Protein AF-A0A1Q3HHD4-F1 (afdb_monomer)

Structure (mmCIF, N/CA/C/O backbone):
data_AF-A0A1Q3HHD4-F1
#
_entry.id   AF-A0A1Q3HHD4-F1
#
loop_
_atom_site.group_PDB
_atom_site.id
_atom_site.type_symbol
_atom_site.label_atom_id
_atom_site.label_alt_id
_atom_site.label_comp_id
_atom_site.label_asym_id
_atom_site.label_entity_id
_atom_site.label_seq_id
_atom_site.pdbx_PDB_ins_code
_atom_site.Cartn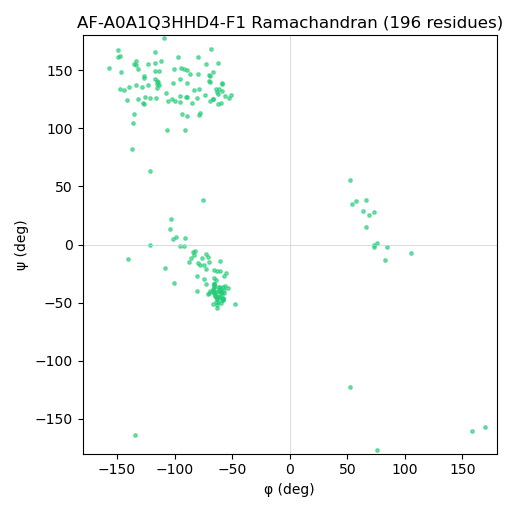_x
_atom_site.Cartn_y
_atom_site.Cartn_z
_atom_site.occupancy
_atom_site.B_iso_or_equiv
_atom_site.auth_seq_id
_atom_site.auth_comp_id
_atom_site.auth_asym_id
_atom_site.auth_atom_id
_atom_site.pdbx_PDB_model_num
ATOM 1 N N . MET A 1 1 ? 1.270 19.359 -29.460 1.00 53.69 1 MET A N 1
ATOM 2 C CA . MET A 1 1 ? 1.644 18.255 -28.555 1.00 53.69 1 MET A CA 1
ATOM 3 C C . MET A 1 1 ? 1.066 16.983 -29.153 1.00 53.69 1 MET A C 1
ATOM 5 O O . MET A 1 1 ? -0.139 16.948 -29.370 1.00 53.69 1 MET A O 1
ATOM 9 N N . ASN A 1 2 ? 1.899 16.023 -29.558 1.00 57.66 2 ASN A N 1
ATOM 10 C CA . ASN A 1 2 ? 1.420 14.755 -30.110 1.00 57.66 2 ASN A CA 1
ATOM 11 C C . ASN A 1 2 ? 1.093 13.828 -28.924 1.00 57.66 2 ASN A C 1
ATOM 13 O O . ASN A 1 2 ? 1.923 13.730 -28.024 1.00 57.66 2 ASN A O 1
ATOM 17 N N . PRO A 1 3 ? -0.060 13.137 -28.874 1.00 58.91 3 PRO A N 1
ATOM 18 C CA . PRO A 1 3 ? -0.357 12.187 -27.794 1.00 58.91 3 PRO A CA 1
ATOM 19 C C . PRO A 1 3 ? 0.717 11.100 -27.626 1.00 58.91 3 PRO A C 1
ATOM 21 O O . PRO A 1 3 ? 0.893 10.565 -26.540 1.00 58.91 3 PRO A O 1
ATOM 24 N N . LYS A 1 4 ? 1.470 10.813 -28.698 1.00 60.81 4 LYS A N 1
ATOM 25 C CA . LYS A 1 4 ? 2.612 9.886 -28.704 1.00 60.81 4 LYS A CA 1
ATOM 26 C C . LYS A 1 4 ? 3.851 10.398 -27.956 1.00 60.81 4 LYS A C 1
ATOM 28 O O . LYS A 1 4 ? 4.761 9.612 -27.723 1.00 60.81 4 LYS A O 1
ATOM 33 N N . ASP A 1 5 ? 3.875 11.675 -27.579 1.00 70.62 5 ASP A N 1
ATOM 34 C CA . ASP A 1 5 ? 4.952 12.289 -26.794 1.00 70.62 5 ASP A CA 1
ATOM 35 C C . ASP A 1 5 ? 4.633 12.302 -25.286 1.00 70.62 5 ASP A C 1
ATOM 37 O O . ASP A 1 5 ? 5.429 12.801 -24.489 1.00 70.62 5 ASP A O 1
ATOM 41 N N . ILE A 1 6 ? 3.459 11.796 -24.879 1.00 82.06 6 ILE A N 1
ATOM 42 C CA . ILE A 1 6 ? 3.065 11.725 -23.470 1.00 82.06 6 ILE A CA 1
ATOM 43 C C . ILE A 1 6 ? 3.782 10.537 -22.834 1.00 82.06 6 ILE A C 1
ATOM 45 O O . ILE A 1 6 ? 3.531 9.380 -23.168 1.00 82.06 6 ILE A O 1
ATOM 49 N N . LEU A 1 7 ? 4.689 10.846 -21.914 1.00 90.88 7 LEU A N 1
ATOM 50 C CA . LEU A 1 7 ? 5.405 9.861 -21.120 1.00 90.88 7 LEU A CA 1
ATOM 51 C C . LEU A 1 7 ? 4.602 9.502 -19.871 1.00 90.88 7 LEU A C 1
ATOM 53 O O . LEU A 1 7 ? 3.954 10.355 -19.264 1.00 90.88 7 LEU A O 1
ATOM 57 N N . TYR A 1 8 ? 4.720 8.251 -19.447 1.00 92.19 8 TYR A N 1
ATOM 58 C CA . TYR A 1 8 ? 4.259 7.803 -18.144 1.00 92.19 8 TYR A CA 1
ATOM 59 C C . TYR A 1 8 ? 5.144 8.390 -17.042 1.00 92.19 8 TYR A C 1
ATOM 61 O O . TYR A 1 8 ? 6.366 8.480 -17.182 1.00 92.19 8 TYR A O 1
ATOM 69 N N . SER A 1 9 ? 4.533 8.786 -15.929 1.00 93.25 9 SER A N 1
ATOM 70 C CA . SER A 1 9 ? 5.238 9.298 -14.748 1.00 93.25 9 SER A CA 1
ATOM 71 C C . SER A 1 9 ? 5.817 8.179 -13.876 1.00 93.25 9 SER A C 1
ATOM 73 O O . SER A 1 9 ? 6.817 8.392 -13.191 1.00 93.25 9 SER A O 1
ATOM 75 N N . LEU A 1 10 ? 5.206 6.993 -13.917 1.00 95.94 10 LEU A N 1
ATOM 76 C CA . LEU A 1 10 ? 5.584 5.823 -13.130 1.00 95.94 10 LEU A CA 1
ATOM 77 C C . LEU A 1 10 ? 6.106 4.702 -14.036 1.00 95.94 10 LEU A C 1
ATOM 79 O O . LEU A 1 10 ? 5.644 4.577 -15.168 1.00 95.94 10 LEU A O 1
ATOM 83 N N . PRO A 1 11 ? 7.031 3.857 -13.550 1.00 96.94 11 PRO A N 1
ATOM 84 C CA . PRO A 1 11 ? 7.528 2.709 -14.307 1.00 96.94 11 PRO A CA 1
ATOM 85 C C . PRO A 1 11 ? 6.560 1.515 -14.262 1.00 96.94 11 PRO A C 1
ATOM 87 O O . PRO A 1 11 ? 6.683 0.572 -15.045 1.00 96.94 11 PRO A O 1
ATOM 90 N N . THR A 1 12 ? 5.602 1.518 -13.333 1.00 98.12 12 THR A N 1
ATOM 91 C CA . THR A 1 12 ? 4.716 0.381 -13.103 1.00 98.12 12 THR A CA 1
ATOM 92 C C . THR A 1 12 ? 3.401 0.779 -12.444 1.00 98.12 12 THR A C 1
ATOM 94 O O . THR A 1 12 ? 3.354 1.742 -11.681 1.00 98.12 12 THR A O 1
ATOM 97 N N . LEU A 1 13 ? 2.345 0.008 -12.708 1.00 97.38 13 LEU A N 1
ATOM 98 C CA . LEU A 1 13 ? 1.035 0.121 -12.065 1.00 97.38 13 LEU A CA 1
ATOM 99 C C . LEU A 1 13 ? 0.558 -1.257 -11.598 1.00 97.38 13 LEU A C 1
ATOM 101 O O . LEU A 1 13 ? 0.882 -2.275 -12.218 1.00 97.38 13 LEU A O 1
ATOM 105 N N . SER A 1 14 ? -0.248 -1.294 -10.536 1.00 96.88 14 SER A N 1
ATOM 106 C CA . SER A 1 14 ? -1.044 -2.484 -10.219 1.00 96.88 14 SER A CA 1
ATOM 107 C C . SER A 1 14 ? -2.036 -2.721 -11.356 1.00 96.88 14 SER A C 1
ATOM 109 O O . SER A 1 14 ? -2.739 -1.796 -11.756 1.00 96.88 14 SER A O 1
ATOM 111 N N . LYS A 1 15 ? -2.121 -3.950 -11.875 1.00 94.94 15 LYS A N 1
ATOM 112 C CA . LYS A 1 15 ? -3.152 -4.293 -12.864 1.00 94.94 15 LYS A CA 1
ATOM 113 C C . LYS A 1 15 ? -4.556 -4.229 -12.259 1.00 94.94 15 LYS A C 1
ATOM 115 O O . LYS A 1 15 ? -5.499 -3.856 -12.951 1.00 94.94 15 LYS A O 1
ATOM 120 N N . ASP A 1 16 ? -4.681 -4.616 -10.991 1.00 91.81 16 ASP A N 1
ATOM 121 C CA . ASP A 1 16 ? -5.964 -4.680 -10.302 1.00 91.81 16 ASP A CA 1
ATOM 122 C C . ASP A 1 16 ? -6.206 -3.398 -9.511 1.00 91.81 16 ASP A C 1
ATOM 124 O O . ASP A 1 16 ? -5.378 -2.991 -8.684 1.00 91.81 16 ASP A O 1
ATOM 128 N N . ILE A 1 17 ? -7.368 -2.800 -9.754 1.00 94.12 17 ILE A N 1
ATOM 129 C CA . ILE A 1 17 ? -7.845 -1.578 -9.113 1.00 94.12 17 ILE A CA 1
ATOM 130 C C . ILE A 1 17 ? -9.215 -1.904 -8.520 1.00 94.12 17 ILE A C 1
ATOM 132 O O . ILE A 1 17 ? -10.066 -2.476 -9.210 1.00 94.12 17 ILE A O 1
ATOM 136 N N . PRO A 1 18 ? -9.434 -1.646 -7.224 1.00 96.31 18 PRO A N 1
ATOM 137 C CA . PRO A 1 18 ? -10.678 -2.014 -6.581 1.00 96.31 18 PRO A CA 1
ATOM 138 C C . PRO A 1 18 ? -11.835 -1.148 -7.083 1.00 96.31 18 PRO A C 1
ATOM 140 O O . PRO A 1 18 ? -11.681 0.041 -7.351 1.00 96.31 18 PRO A O 1
ATOM 143 N N . GLY A 1 19 ? -13.015 -1.760 -7.168 1.00 96.75 19 GLY A N 1
ATOM 144 C CA . GLY A 1 19 ? -14.246 -1.047 -7.490 1.00 96.75 19 GLY A CA 1
ATOM 145 C C . GLY A 1 19 ? -14.687 -0.094 -6.378 1.00 96.75 19 GLY A C 1
ATOM 146 O O . GLY A 1 19 ? -14.203 -0.147 -5.245 1.00 96.75 19 GLY A O 1
ATOM 147 N N . ILE A 1 20 ? -15.651 0.754 -6.718 1.00 97.75 20 ILE A N 1
ATOM 148 C CA . ILE A 1 20 ? -16.301 1.690 -5.800 1.00 97.75 20 ILE A CA 1
ATOM 149 C C . ILE A 1 20 ? -17.510 1.011 -5.150 1.00 97.75 20 ILE A C 1
ATOM 151 O O . ILE A 1 20 ? -18.239 0.279 -5.817 1.00 97.75 20 ILE A O 1
ATOM 155 N N . GLU A 1 21 ? -17.710 1.241 -3.854 1.00 97.50 21 GLU A N 1
ATOM 156 C CA . GLU A 1 21 ? -18.866 0.768 -3.095 1.00 97.50 21 GLU A CA 1
ATOM 157 C C . GLU A 1 21 ? -20.134 1.468 -3.594 1.00 97.50 21 GLU A C 1
ATOM 159 O O . GLU A 1 21 ? -20.207 2.704 -3.626 1.00 97.50 21 GLU A O 1
ATOM 164 N N . GLU A 1 22 ? -21.138 0.689 -3.984 1.00 95.62 22 GLU A N 1
ATOM 165 C CA . GLU A 1 22 ? -22.378 1.221 -4.541 1.00 95.62 22 GLU A CA 1
ATOM 166 C C . GLU A 1 22 ? -23.133 2.061 -3.499 1.00 95.62 22 GLU A C 1
ATOM 168 O O . GLU A 1 22 ? -23.272 1.683 -2.339 1.00 95.62 22 GLU A O 1
ATOM 173 N N . GLY A 1 23 ? -23.599 3.246 -3.904 1.00 94.38 23 GLY A N 1
ATOM 174 C CA . GLY A 1 23 ? -24.316 4.168 -3.016 1.00 94.38 23 GLY A CA 1
ATOM 175 C C . GLY A 1 23 ? -23.448 4.886 -1.972 1.00 94.38 23 GLY A C 1
ATOM 176 O O . GLY A 1 23 ? -23.975 5.700 -1.215 1.00 94.38 23 GLY A O 1
ATOM 177 N N . SER A 1 24 ? -22.134 4.637 -1.932 1.00 95.94 24 SER A N 1
ATOM 178 C CA . SER A 1 24 ? -21.211 5.373 -1.060 1.00 95.94 24 SER A CA 1
ATOM 179 C C . SER A 1 24 ? -20.962 6.807 -1.547 1.00 95.94 24 SER A C 1
ATOM 181 O O . SER A 1 24 ? -21.103 7.120 -2.731 1.00 95.94 24 SER A O 1
ATOM 183 N N . THR A 1 25 ? -20.580 7.697 -0.625 1.00 95.00 25 THR A N 1
ATOM 184 C CA . THR A 1 25 ? -20.348 9.117 -0.914 1.00 95.00 25 THR A CA 1
ATOM 185 C C . THR A 1 25 ? -19.183 9.659 -0.086 1.00 95.00 25 THR A C 1
ATOM 187 O O . THR A 1 25 ? -19.118 9.424 1.115 1.00 95.00 25 THR A O 1
ATOM 190 N N . LYS A 1 26 ? -18.261 10.378 -0.730 1.00 93.69 26 LYS A N 1
ATOM 191 C CA . LYS A 1 26 ? -17.073 11.007 -0.130 1.00 93.69 26 LYS A CA 1
ATOM 192 C C . LYS A 1 26 ? -17.352 12.345 0.581 1.00 93.69 26 LYS A C 1
ATOM 194 O O . LYS A 1 26 ? -16.718 12.601 1.604 1.00 93.69 26 LYS A O 1
ATOM 199 N N . PRO A 1 27 ? -18.208 13.256 0.069 1.00 93.00 27 PRO A N 1
ATOM 200 C CA . PRO A 1 27 ? -18.462 14.542 0.718 1.00 93.00 27 PRO A CA 1
ATOM 201 C C . PRO A 1 27 ? -18.818 14.424 2.206 1.00 93.00 27 PRO A C 1
ATOM 203 O O . PRO A 1 27 ? -19.726 13.689 2.582 1.00 93.00 27 PRO A O 1
ATOM 206 N N . GLY A 1 28 ? -18.109 15.186 3.043 1.00 92.12 28 GLY A N 1
ATOM 207 C CA . GLY A 1 28 ? -18.298 15.198 4.498 1.00 92.12 28 GLY A CA 1
ATOM 208 C C . GLY A 1 28 ? -17.548 14.102 5.262 1.00 92.12 28 GLY A C 1
ATOM 209 O O . GLY A 1 28 ? -17.596 14.108 6.488 1.00 92.12 28 GLY A O 1
ATOM 210 N N . GLN A 1 29 ? -16.837 13.207 4.572 1.00 95.25 29 GLN A N 1
ATOM 211 C CA . GLN A 1 29 ? -16.048 12.140 5.186 1.00 95.25 29 GLN A CA 1
ATOM 212 C C . GLN A 1 29 ? -14.555 12.478 5.241 1.00 95.25 29 GLN A C 1
ATOM 214 O O . GLN A 1 29 ? -14.017 13.182 4.381 1.00 95.25 29 GLN A O 1
ATOM 219 N N . GLN A 1 30 ? -13.866 11.937 6.242 1.00 97.00 30 GLN A N 1
ATOM 220 C CA . GLN A 1 30 ? -12.412 11.949 6.327 1.00 97.00 30 GLN A CA 1
ATOM 221 C C . GLN A 1 30 ? -11.866 10.687 5.669 1.00 97.00 30 GLN A C 1
ATOM 223 O O . GLN A 1 30 ? -11.824 9.626 6.282 1.00 97.00 30 GLN A O 1
ATOM 228 N N . VAL A 1 31 ? -11.430 10.798 4.416 1.00 97.56 31 VAL A N 1
ATOM 229 C CA . VAL A 1 31 ? -10.947 9.657 3.623 1.00 97.56 31 VAL A CA 1
ATOM 230 C C . VAL A 1 31 ? -9.482 9.817 3.248 1.00 97.56 31 VAL A C 1
ATOM 232 O O . VAL A 1 31 ? -8.966 10.931 3.129 1.00 97.56 31 VAL A O 1
ATOM 235 N N . LEU A 1 32 ? -8.813 8.696 2.987 1.00 97.81 32 LEU A N 1
ATOM 236 C CA . LEU A 1 32 ? -7.564 8.726 2.242 1.00 97.81 32 LEU A CA 1
ATOM 237 C C . LEU A 1 32 ? -7.874 8.875 0.750 1.00 97.81 32 LEU A C 1
ATOM 239 O O . LEU A 1 32 ? -8.380 7.945 0.128 1.00 97.81 32 LEU A O 1
ATOM 243 N N . GLU A 1 33 ? -7.536 10.023 0.167 1.00 97.19 33 GLU A N 1
ATOM 244 C CA . GLU A 1 33 ? -7.684 10.246 -1.273 1.00 97.19 33 GLU A CA 1
ATOM 245 C C . GLU A 1 33 ? -6.376 9.948 -2.024 1.00 97.19 33 GLU A C 1
ATOM 247 O O . GLU A 1 33 ? -5.329 10.538 -1.726 1.00 97.19 33 GLU A O 1
ATOM 252 N N . LEU A 1 34 ? -6.436 9.025 -2.987 1.00 97.19 34 LEU A N 1
ATOM 253 C CA . LEU A 1 34 ? -5.308 8.553 -3.798 1.00 97.19 34 LEU A CA 1
ATOM 254 C C . LEU A 1 34 ? -5.517 8.889 -5.275 1.00 97.19 34 LEU A C 1
ATOM 256 O O . LEU A 1 34 ? -6.650 8.901 -5.756 1.00 97.19 34 LEU A O 1
ATOM 260 N N . HIS A 1 35 ? -4.434 9.111 -6.017 1.00 96.19 35 HIS A N 1
ATOM 261 C CA . HIS A 1 35 ? -4.508 8.930 -7.464 1.00 96.19 35 HIS A CA 1
ATOM 262 C C . HIS A 1 35 ? -4.651 7.427 -7.751 1.00 96.19 35 HIS A C 1
ATOM 264 O O . HIS A 1 35 ? -4.087 6.608 -7.026 1.00 96.19 35 HIS A O 1
ATOM 270 N N . GLU A 1 36 ? -5.405 7.053 -8.781 1.00 95.38 36 GLU A N 1
ATOM 271 C CA . GLU A 1 36 ? -5.614 5.643 -9.138 1.00 95.38 36 GLU A CA 1
ATOM 272 C C . GLU A 1 36 ? -4.275 4.930 -9.409 1.00 95.38 36 GLU A C 1
ATOM 274 O O . GLU A 1 36 ? -4.015 3.858 -8.864 1.00 95.38 36 GLU A O 1
ATOM 279 N N . ASP A 1 37 ? -3.365 5.606 -10.116 1.00 95.50 37 ASP A N 1
ATOM 280 C CA . ASP A 1 37 ? -2.001 5.123 -10.362 1.00 95.50 37 ASP A CA 1
ATOM 281 C C . ASP A 1 37 ? -1.159 4.895 -9.092 1.00 95.50 37 ASP A C 1
ATOM 283 O O . ASP A 1 37 ? -0.205 4.120 -9.127 1.00 95.50 37 ASP A O 1
ATOM 287 N N . ASP A 1 38 ? -1.488 5.538 -7.965 1.00 96.06 38 ASP A N 1
ATOM 288 C CA . ASP A 1 38 ? -0.760 5.364 -6.699 1.00 96.06 38 ASP A CA 1
ATOM 289 C C . ASP A 1 38 ? -1.210 4.105 -5.932 1.00 96.06 38 ASP A C 1
ATOM 291 O O . ASP A 1 38 ? -0.623 3.748 -4.901 1.00 96.06 38 ASP A O 1
ATOM 295 N N . TRP A 1 39 ? -2.246 3.410 -6.417 1.00 97.69 39 TRP A N 1
ATOM 296 C CA . TRP A 1 39 ? -2.775 2.214 -5.776 1.00 97.69 39 TRP A CA 1
ATOM 297 C C . TRP A 1 39 ? -1.710 1.114 -5.664 1.00 97.69 39 TRP A C 1
ATOM 299 O O . TRP A 1 39 ? -1.153 0.646 -6.661 1.00 97.69 39 TRP A O 1
ATOM 309 N N . ARG A 1 40 ? -1.449 0.679 -4.422 1.00 97.38 40 ARG A N 1
ATOM 310 C CA . ARG A 1 40 ? -0.497 -0.394 -4.081 1.00 97.38 40 ARG A CA 1
ATOM 311 C C . ARG A 1 40 ? 0.912 -0.171 -4.644 1.00 97.38 40 ARG A C 1
ATOM 313 O O . ARG A 1 40 ? 1.565 -1.137 -5.024 1.00 97.38 40 ARG A O 1
ATOM 320 N N . GLN A 1 41 ? 1.395 1.072 -4.730 1.00 96.50 41 GLN A N 1
ATOM 321 C CA . GLN A 1 41 ? 2.790 1.322 -5.139 1.00 96.50 41 GLN A CA 1
ATOM 322 C C . GLN A 1 41 ? 3.806 0.985 -4.044 1.00 96.50 41 GLN A C 1
ATOM 324 O O . GLN A 1 41 ? 4.917 0.566 -4.357 1.00 96.50 41 GLN A O 1
ATOM 329 N N . ILE A 1 42 ? 3.403 1.110 -2.778 1.00 95.38 42 ILE A N 1
ATOM 330 C CA . ILE A 1 42 ? 4.162 0.638 -1.620 1.00 95.38 42 ILE A CA 1
ATOM 331 C C . ILE A 1 42 ? 3.231 -0.249 -0.804 1.00 95.38 42 ILE A C 1
ATOM 333 O O . ILE A 1 42 ? 2.162 0.207 -0.385 1.00 95.38 42 ILE A O 1
ATOM 337 N N . GLU A 1 43 ? 3.593 -1.509 -0.589 1.00 96.75 43 GLU A N 1
ATOM 338 C CA . GLU A 1 43 ? 2.725 -2.448 0.120 1.00 96.75 43 GLU A CA 1
ATOM 339 C C . GLU A 1 43 ? 3.457 -3.525 0.910 1.00 96.75 43 GLU A C 1
ATOM 341 O O . GLU A 1 43 ? 4.635 -3.797 0.690 1.00 96.75 43 GLU A O 1
ATOM 346 N N . LEU A 1 44 ? 2.724 -4.122 1.850 1.00 97.19 44 LEU A N 1
ATOM 347 C CA . LEU A 1 44 ? 3.141 -5.307 2.577 1.00 97.19 44 LEU A CA 1
ATOM 348 C C . LEU A 1 44 ? 2.677 -6.562 1.833 1.00 97.19 44 LEU A C 1
ATOM 350 O O . LEU A 1 44 ? 1.488 -6.715 1.542 1.00 97.19 44 LEU A O 1
ATOM 354 N N . VAL A 1 45 ? 3.614 -7.467 1.555 1.00 97.81 45 VAL A N 1
ATOM 355 C CA . VAL A 1 45 ? 3.379 -8.694 0.781 1.00 97.81 45 VAL A CA 1
ATOM 356 C C . VAL A 1 45 ? 3.909 -9.902 1.546 1.00 97.81 45 VAL A C 1
ATOM 358 O O . VAL A 1 45 ? 5.005 -9.857 2.089 1.00 97.81 45 VAL A O 1
ATOM 361 N N . ALA A 1 46 ? 3.153 -10.995 1.604 1.00 97.25 46 ALA A N 1
ATOM 362 C CA . ALA A 1 46 ? 3.551 -12.210 2.305 1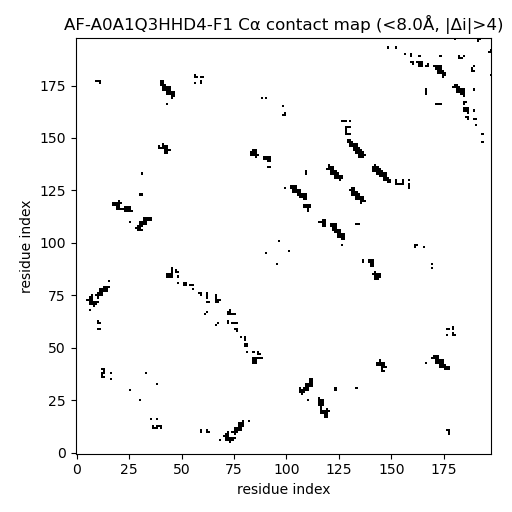.00 97.25 46 ALA A CA 1
ATOM 363 C C . ALA A 1 46 ? 4.861 -12.793 1.755 1.00 97.25 46 ALA A C 1
ATOM 365 O O . ALA A 1 46 ? 5.048 -12.877 0.541 1.00 97.25 46 ALA A O 1
ATOM 366 N N . HIS A 1 47 ? 5.742 -13.266 2.646 1.00 95.00 47 HIS A N 1
ATOM 367 C CA . HIS A 1 47 ? 7.014 -13.894 2.262 1.00 95.00 47 HIS A CA 1
ATOM 368 C C . HIS A 1 47 ? 6.829 -15.101 1.332 1.00 95.00 47 HIS A C 1
ATOM 370 O O . HIS A 1 47 ? 7.685 -15.392 0.505 1.00 95.00 47 HIS A O 1
ATOM 376 N N . THR A 1 48 ? 5.685 -15.784 1.411 1.00 95.31 48 THR A N 1
ATOM 377 C CA . THR A 1 48 ? 5.323 -16.900 0.521 1.00 95.31 48 THR A CA 1
ATOM 378 C C . THR A 1 48 ? 5.241 -16.508 -0.959 1.00 95.31 48 THR A C 1
ATOM 380 O O . THR A 1 48 ? 5.213 -17.392 -1.813 1.00 95.31 48 THR A O 1
ATOM 383 N N . LEU A 1 49 ? 5.203 -15.208 -1.272 1.00 96.50 49 LEU A N 1
ATOM 384 C CA . LEU A 1 49 ? 5.134 -14.660 -2.627 1.00 96.50 49 LEU A CA 1
ATOM 385 C C . LEU A 1 49 ? 6.477 -14.099 -3.124 1.00 96.50 49 LEU A C 1
ATOM 387 O O . LEU A 1 49 ? 6.493 -13.421 -4.147 1.00 96.50 49 LEU A O 1
ATOM 391 N N . GLU A 1 50 ? 7.592 -14.384 -2.444 1.00 95.38 50 GLU A N 1
ATOM 392 C CA . GLU A 1 50 ? 8.935 -13.881 -2.783 1.00 95.38 50 GLU A CA 1
ATOM 393 C C . GLU A 1 50 ? 9.288 -14.022 -4.268 1.00 95.38 50 GLU A C 1
ATOM 395 O O . GLU A 1 50 ? 9.605 -13.033 -4.920 1.00 95.38 50 GLU A O 1
ATOM 400 N N . ALA A 1 51 ? 9.127 -15.216 -4.845 1.00 96.69 51 ALA A N 1
ATOM 401 C CA . ALA A 1 51 ? 9.434 -15.443 -6.257 1.00 96.69 51 ALA A CA 1
ATOM 402 C C . ALA A 1 51 ? 8.584 -14.569 -7.206 1.00 96.69 51 ALA A C 1
ATOM 404 O O . ALA A 1 51 ? 9.086 -14.083 -8.221 1.00 96.69 51 ALA A O 1
ATOM 405 N N . SER A 1 52 ? 7.309 -14.336 -6.872 1.00 97.81 52 SER A N 1
ATOM 406 C CA . SER A 1 52 ? 6.439 -13.433 -7.636 1.00 97.81 52 SER A CA 1
ATOM 407 C C . SER A 1 52 ? 6.869 -11.973 -7.481 1.00 97.81 52 SER A C 1
ATOM 409 O O . SER A 1 52 ? 6.857 -11.230 -8.460 1.00 97.81 52 SER A O 1
ATOM 411 N N . ILE A 1 53 ? 7.274 -11.558 -6.275 1.00 97.38 53 ILE A N 1
ATOM 412 C CA . ILE A 1 53 ? 7.812 -10.214 -6.020 1.00 97.38 53 ILE A CA 1
ATOM 413 C C . ILE A 1 53 ? 9.068 -9.992 -6.868 1.00 97.38 53 ILE A C 1
ATOM 415 O O . ILE A 1 53 ? 9.136 -9.018 -7.613 1.00 97.38 53 ILE A O 1
ATOM 419 N N . GLU A 1 54 ? 10.028 -10.915 -6.830 1.00 97.44 54 GLU A N 1
ATOM 420 C CA . GLU A 1 54 ? 11.277 -10.810 -7.591 1.00 97.44 54 GLU A CA 1
ATOM 421 C C . GLU A 1 54 ? 11.047 -10.732 -9.106 1.00 97.44 54 GLU A C 1
ATOM 423 O O . GLU A 1 54 ? 11.726 -9.974 -9.805 1.00 97.44 54 GLU A O 1
ATOM 428 N N . ASN A 1 55 ? 10.096 -11.505 -9.637 1.00 98.19 55 ASN A N 1
ATOM 429 C CA . ASN A 1 55 ? 9.745 -11.458 -11.056 1.00 98.19 55 ASN A CA 1
ATOM 430 C C . ASN A 1 55 ? 9.184 -10.096 -11.463 1.00 98.19 55 ASN A C 1
ATOM 432 O O . ASN A 1 55 ? 9.612 -9.532 -12.474 1.00 98.19 55 ASN A O 1
ATOM 436 N N . GLU A 1 56 ? 8.263 -9.561 -10.662 1.00 98.31 56 GLU A N 1
ATOM 437 C CA . GLU A 1 56 ? 7.680 -8.239 -10.865 1.00 98.31 56 GLU A CA 1
ATOM 438 C C . GLU A 1 56 ? 8.756 -7.152 -10.782 1.00 98.31 56 GLU A C 1
ATOM 440 O O . GLU A 1 56 ? 8.906 -6.367 -11.717 1.00 98.31 56 GLU A O 1
ATOM 445 N N . LEU A 1 57 ? 9.589 -7.156 -9.737 1.00 98.38 57 LEU A N 1
ATOM 446 C CA . LEU A 1 57 ? 10.681 -6.192 -9.577 1.00 98.38 57 LEU A CA 1
ATOM 447 C C . LEU A 1 57 ? 11.670 -6.253 -10.745 1.00 98.38 57 LEU A C 1
ATOM 449 O O . LEU A 1 57 ? 12.046 -5.215 -11.288 1.00 98.38 57 LEU A O 1
ATOM 453 N N . ARG A 1 58 ? 12.029 -7.450 -11.224 1.00 98.31 58 ARG A N 1
ATOM 454 C CA . ARG A 1 58 ? 12.883 -7.606 -12.412 1.00 98.31 58 ARG A CA 1
ATOM 455 C C . ARG A 1 58 ? 12.244 -6.996 -13.660 1.00 98.31 58 ARG A C 1
ATOM 457 O O . ARG A 1 58 ? 12.942 -6.367 -14.457 1.00 98.31 58 ARG A O 1
ATOM 464 N N . ALA A 1 59 ? 10.935 -7.154 -13.841 1.00 98.31 59 ALA A N 1
ATOM 465 C CA . ALA A 1 59 ? 10.216 -6.543 -14.954 1.00 98.31 59 ALA A CA 1
ATOM 466 C C . ALA A 1 59 ? 10.187 -5.008 -14.844 1.00 98.31 59 ALA A C 1
ATOM 468 O O . ALA A 1 59 ? 10.435 -4.320 -15.836 1.00 98.31 59 ALA A O 1
ATOM 469 N N . VAL A 1 60 ? 9.983 -4.455 -13.643 1.00 98.19 60 VAL A N 1
ATOM 470 C CA . VAL A 1 60 ? 10.043 -3.001 -13.418 1.00 98.19 60 VAL A CA 1
ATOM 471 C C . VAL A 1 60 ? 11.461 -2.453 -13.615 1.00 98.19 60 VAL A C 1
ATOM 473 O O . VAL A 1 60 ? 11.634 -1.400 -14.232 1.00 98.19 60 VAL A O 1
ATOM 476 N N . ALA A 1 61 ? 12.494 -3.183 -13.187 1.00 98.00 61 ALA A N 1
ATOM 477 C CA . ALA A 1 61 ? 13.891 -2.823 -13.431 1.00 98.00 61 ALA A CA 1
ATOM 478 C C . ALA A 1 61 ? 14.186 -2.668 -14.933 1.00 98.00 61 ALA A C 1
ATOM 480 O O . ALA A 1 61 ? 14.884 -1.742 -15.349 1.00 98.00 61 ALA A O 1
ATOM 481 N N . LEU A 1 62 ? 13.606 -3.538 -15.770 1.00 98.06 62 LEU A N 1
ATOM 482 C CA . LEU A 1 62 ? 13.721 -3.433 -17.226 1.00 98.06 62 LEU A CA 1
ATOM 483 C C . LEU A 1 62 ? 13.037 -2.173 -17.779 1.00 98.06 62 LEU A C 1
ATOM 485 O O . LEU A 1 62 ? 13.559 -1.588 -18.730 1.00 98.06 62 LEU A O 1
ATOM 489 N N . ILE A 1 63 ? 11.925 -1.718 -17.185 1.00 98.25 63 ILE A N 1
ATOM 490 C CA . ILE A 1 63 ? 11.296 -0.435 -17.543 1.00 98.25 63 ILE A CA 1
ATOM 491 C C . ILE A 1 63 ? 12.235 0.729 -17.232 1.00 98.25 63 ILE A C 1
ATOM 493 O O . ILE A 1 63 ? 12.470 1.572 -18.101 1.00 98.25 63 ILE A O 1
ATOM 497 N N . HIS A 1 64 ? 12.846 0.742 -16.046 1.00 96.50 64 HIS A N 1
ATOM 498 C CA . HIS A 1 64 ? 13.856 1.750 -15.708 1.00 96.50 64 HIS A CA 1
ATOM 499 C C . HIS A 1 64 ? 15.028 1.755 -16.686 1.00 96.50 64 HIS A C 1
ATOM 501 O O . HIS A 1 64 ? 15.414 2.815 -17.173 1.00 96.50 64 HIS A O 1
ATOM 507 N N . GLN A 1 65 ? 15.557 0.579 -17.019 1.00 97.06 65 GLN A N 1
ATOM 508 C CA . GLN A 1 65 ? 16.732 0.461 -17.876 1.00 97.06 65 GLN A CA 1
ATOM 509 C C . GLN A 1 65 ? 16.453 0.850 -19.335 1.00 97.06 65 GLN A C 1
ATOM 511 O O . GLN A 1 65 ? 17.299 1.472 -19.975 1.00 97.06 65 GLN A O 1
ATOM 516 N N . LYS A 1 66 ? 15.308 0.435 -19.889 1.00 97.06 66 LYS A N 1
ATOM 517 C CA . LYS A 1 66 ? 15.076 0.465 -21.346 1.00 97.06 66 LYS A CA 1
ATOM 518 C C . LYS A 1 66 ? 14.083 1.522 -21.804 1.00 97.06 66 LYS A C 1
ATOM 520 O O . LYS A 1 66 ? 14.083 1.868 -22.982 1.00 97.06 66 LYS A O 1
ATOM 525 N N . HIS A 1 67 ? 13.240 2.016 -20.903 1.00 95.88 67 HIS A N 1
ATOM 526 C CA . HIS A 1 67 ? 12.088 2.843 -21.262 1.00 95.88 67 HIS A CA 1
ATOM 527 C C . HIS A 1 67 ? 12.102 4.229 -20.623 1.00 95.88 67 HIS A C 1
ATOM 529 O O . HIS A 1 67 ? 11.207 5.029 -20.895 1.00 95.88 67 HIS A O 1
ATOM 535 N N . ARG A 1 68 ? 13.121 4.555 -19.818 1.00 94.44 68 ARG A N 1
ATOM 536 C CA . ARG A 1 68 ? 13.311 5.904 -19.281 1.00 94.44 68 ARG A CA 1
ATOM 537 C C . ARG A 1 68 ? 13.637 6.889 -20.405 1.00 94.44 68 ARG A C 1
ATOM 539 O O . ARG A 1 68 ? 14.609 6.722 -21.136 1.00 94.44 68 ARG A O 1
ATOM 546 N N . GLN A 1 69 ? 12.858 7.962 -20.494 1.00 93.25 69 GLN A N 1
ATOM 547 C CA . GLN A 1 69 ? 13.065 9.065 -21.425 1.00 93.25 69 GLN A CA 1
ATOM 548 C C . GLN A 1 69 ? 12.886 10.383 -20.672 1.00 93.25 69 GLN A C 1
ATOM 550 O O . GLN A 1 69 ? 11.788 10.729 -20.247 1.00 93.25 69 GLN A O 1
ATOM 555 N N . SER A 1 70 ? 13.962 11.156 -20.502 1.00 88.69 70 SER A N 1
ATOM 556 C CA . SER A 1 70 ? 13.956 12.377 -19.678 1.00 88.69 70 SER A CA 1
ATOM 557 C C . SER A 1 70 ? 13.405 12.124 -18.253 1.00 88.69 70 SER A C 1
ATOM 559 O O . SER A 1 70 ? 13.925 11.275 -17.523 1.00 88.69 70 SER A O 1
ATOM 561 N N . ALA A 1 71 ? 12.356 12.840 -17.843 1.00 87.62 71 ALA A N 1
ATOM 562 C CA . ALA A 1 71 ? 11.741 12.723 -16.524 1.00 87.62 71 ALA A CA 1
ATOM 563 C C . ALA A 1 71 ? 10.699 11.590 -16.396 1.00 87.62 71 ALA A C 1
ATOM 565 O O . ALA A 1 71 ? 10.249 11.344 -15.282 1.00 87.62 71 ALA A O 1
ATOM 566 N N . GLY A 1 72 ? 10.333 10.903 -17.485 1.00 93.19 72 GLY A N 1
ATOM 567 C CA . GLY A 1 72 ? 9.287 9.870 -17.491 1.00 93.19 72 GLY A CA 1
ATOM 568 C C . GLY A 1 72 ? 9.688 8.599 -18.240 1.00 93.19 72 GLY A C 1
ATOM 569 O O . GLY A 1 72 ? 10.867 8.374 -18.520 1.00 93.19 72 GLY A O 1
ATOM 570 N N . PHE A 1 73 ? 8.699 7.773 -18.575 1.00 95.25 73 PHE A N 1
ATOM 571 C CA . PHE A 1 73 ? 8.874 6.490 -19.253 1.00 95.25 73 PHE A CA 1
ATOM 572 C C . PHE A 1 73 ? 8.009 6.404 -20.511 1.00 95.25 73 PHE A C 1
ATOM 574 O O . PHE A 1 73 ? 6.880 6.882 -20.528 1.00 95.25 73 PHE A O 1
ATOM 581 N N . ASN A 1 74 ? 8.511 5.777 -21.573 1.00 94.81 74 ASN A N 1
ATOM 582 C CA . ASN A 1 74 ? 7.737 5.538 -22.800 1.00 94.81 74 ASN A CA 1
ATOM 583 C C . ASN A 1 74 ? 7.011 4.176 -22.812 1.00 94.81 74 ASN A C 1
ATOM 585 O O . ASN A 1 74 ? 6.280 3.873 -23.753 1.00 94.81 74 ASN A O 1
ATOM 589 N N . ALA A 1 75 ? 7.184 3.375 -21.760 1.00 95.81 75 ALA A N 1
ATOM 590 C CA . ALA A 1 75 ? 6.426 2.162 -21.481 1.00 95.81 75 ALA A CA 1
ATOM 591 C C . ALA A 1 75 ? 6.294 1.968 -19.965 1.00 95.81 75 ALA A C 1
ATOM 593 O O . ALA A 1 75 ? 7.062 2.546 -19.196 1.00 95.81 75 ALA A O 1
ATOM 594 N N . ILE A 1 76 ? 5.346 1.127 -19.557 1.00 96.69 76 ILE A N 1
ATOM 595 C CA . ILE A 1 76 ? 5.127 0.737 -18.161 1.00 96.69 76 ILE A CA 1
ATOM 596 C C . ILE A 1 76 ? 4.962 -0.766 -18.044 1.00 96.69 76 ILE A C 1
ATOM 598 O O . ILE A 1 76 ? 4.557 -1.438 -18.995 1.00 96.69 76 ILE A O 1
ATOM 602 N N . HIS A 1 77 ? 5.215 -1.276 -16.846 1.00 98.12 77 HIS A N 1
ATOM 603 C CA . HIS A 1 77 ? 4.922 -2.654 -16.489 1.00 98.12 77 HIS A CA 1
ATOM 604 C C . HIS A 1 77 ? 3.648 -2.750 -15.637 1.00 98.12 77 HIS A C 1
ATOM 606 O O . HIS A 1 77 ? 3.547 -2.104 -14.592 1.00 98.12 77 HIS A O 1
ATOM 612 N N . LEU A 1 78 ? 2.674 -3.560 -16.063 1.00 97.88 78 LEU A N 1
ATOM 613 C CA . LEU A 1 78 ? 1.445 -3.820 -15.301 1.00 97.88 78 LEU A CA 1
ATOM 614 C C . LEU A 1 78 ? 1.616 -5.074 -14.433 1.00 97.88 78 LEU A C 1
ATOM 616 O O . LEU A 1 78 ? 1.675 -6.187 -14.966 1.00 97.88 78 LEU A O 1
ATOM 620 N N . ARG A 1 79 ? 1.650 -4.894 -13.108 1.00 97.12 79 ARG A N 1
ATOM 621 C CA . ARG A 1 79 ? 1.886 -5.975 -12.138 1.00 97.12 79 ARG A CA 1
ATOM 622 C C . ARG A 1 79 ? 0.671 -6.878 -12.007 1.00 97.12 79 ARG A C 1
ATOM 624 O O . ARG A 1 79 ? -0.432 -6.391 -11.766 1.00 97.12 79 ARG A O 1
ATOM 631 N N . LYS A 1 80 ? 0.866 -8.188 -12.139 1.00 96.38 80 LYS A N 1
ATOM 632 C CA . LYS A 1 80 ? -0.199 -9.209 -12.145 1.00 96.38 80 LYS A CA 1
ATOM 633 C C . LYS A 1 80 ? 0.153 -10.497 -11.394 1.00 96.38 80 LYS A C 1
ATOM 635 O O . LYS A 1 80 ? -0.738 -11.312 -11.184 1.00 96.38 80 LYS A O 1
ATOM 640 N N . GLU A 1 81 ? 1.414 -10.707 -11.022 1.00 95.44 81 GLU A N 1
ATOM 641 C CA . GLU A 1 81 ? 1.886 -11.920 -10.336 1.00 95.44 81 GLU A CA 1
ATOM 642 C C . GLU A 1 81 ? 1.651 -11.877 -8.817 1.00 95.44 81 GLU A C 1
ATOM 644 O O . GLU A 1 81 ? 1.756 -12.906 -8.150 1.00 95.44 81 GLU A O 1
ATOM 649 N N . VAL A 1 82 ? 1.242 -10.719 -8.276 1.00 96.06 82 VAL A N 1
ATOM 650 C CA . VAL A 1 82 ? 0.840 -10.527 -6.868 1.00 96.06 82 VAL A CA 1
ATOM 651 C C . VAL A 1 82 ? -0.611 -9.996 -6.771 1.00 96.06 82 VAL A C 1
ATOM 653 O O . VAL A 1 82 ? -0.846 -8.874 -6.305 1.00 96.06 82 VAL A O 1
ATOM 656 N N . PRO A 1 83 ? -1.627 -10.766 -7.219 1.00 94.12 83 PRO A N 1
ATOM 657 C CA . PRO A 1 83 ? -3.034 -10.341 -7.175 1.00 94.12 83 PRO A CA 1
ATOM 658 C C . PRO A 1 83 ? -3.634 -10.402 -5.759 1.00 94.12 83 PRO A C 1
ATOM 660 O O . PRO A 1 83 ? -4.669 -9.805 -5.478 1.00 94.12 83 PRO A O 1
ATOM 663 N N . SER A 1 84 ? -3.003 -11.140 -4.844 1.00 95.31 84 SER A N 1
ATOM 664 C CA . SER A 1 84 ? -3.442 -11.305 -3.454 1.00 95.31 84 SER A CA 1
ATOM 665 C C . SER A 1 84 ? -2.228 -11.203 -2.530 1.00 95.31 84 SER A C 1
ATOM 667 O O . SER A 1 84 ? -1.665 -12.232 -2.162 1.00 95.31 84 SER A O 1
ATOM 669 N N . PRO A 1 85 ? -1.782 -9.981 -2.182 1.00 96.94 85 PRO A N 1
ATOM 670 C CA . PRO A 1 85 ? -0.490 -9.759 -1.530 1.00 96.94 85 PRO A CA 1
ATOM 671 C C . PRO A 1 85 ? -0.385 -10.409 -0.147 1.00 96.94 85 PRO A C 1
ATOM 673 O O . PRO A 1 85 ? 0.713 -10.720 0.290 1.00 96.94 85 PRO A O 1
ATOM 676 N N . LEU A 1 86 ? -1.507 -10.679 0.525 1.00 97.25 86 LEU A N 1
ATOM 677 C CA . LEU A 1 86 ? -1.543 -11.348 1.832 1.00 97.25 86 LEU A CA 1
ATOM 678 C C . LEU A 1 86 ? -1.970 -12.828 1.745 1.00 97.25 86 LEU A C 1
ATOM 680 O O . LEU A 1 86 ? -2.469 -13.405 2.719 1.00 97.25 86 LEU A O 1
ATOM 684 N N . ALA A 1 87 ? -1.823 -13.461 0.575 1.00 92.94 87 ALA A N 1
ATOM 685 C CA . ALA A 1 87 ? -2.116 -14.882 0.408 1.00 92.94 87 ALA A CA 1
ATOM 686 C C . ALA A 1 87 ? -1.257 -15.737 1.356 1.00 92.94 87 ALA A C 1
ATOM 688 O O . ALA A 1 87 ? -0.050 -15.557 1.471 1.00 92.94 87 ALA A O 1
ATOM 689 N N . GLY A 1 88 ? -1.894 -16.678 2.054 1.00 89.12 88 GLY A N 1
ATOM 690 C CA . GLY A 1 88 ? -1.236 -17.490 3.086 1.00 89.12 88 GLY A CA 1
ATOM 691 C C . GLY A 1 88 ? -1.132 -16.832 4.470 1.00 89.12 88 GLY A C 1
ATOM 692 O O . GLY A 1 88 ? -0.936 -17.554 5.441 1.00 89.12 88 GLY A O 1
ATOM 693 N N . THR A 1 89 ? -1.377 -15.523 4.601 1.00 91.44 89 THR A N 1
ATOM 694 C CA . THR A 1 89 ? -1.339 -14.815 5.896 1.00 91.44 89 THR A CA 1
ATOM 695 C C . THR A 1 89 ? -2.740 -14.482 6.394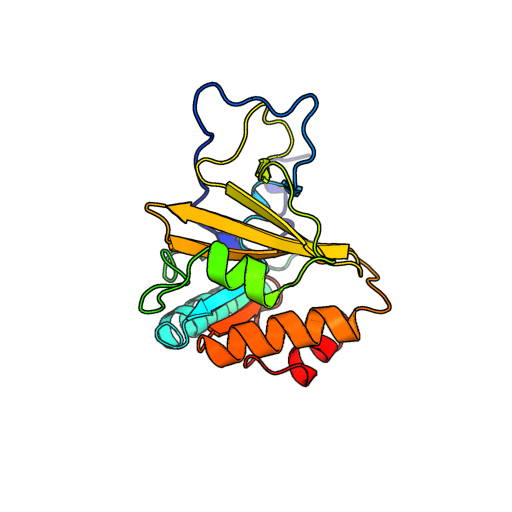 1.00 91.44 89 THR A C 1
ATOM 697 O O . THR A 1 89 ? -3.511 -13.804 5.710 1.00 91.44 89 THR A O 1
ATOM 700 N N . TRP A 1 90 ? -3.096 -14.929 7.599 1.00 92.19 90 TRP A N 1
ATOM 701 C CA . TRP A 1 90 ? -4.339 -14.508 8.244 1.00 92.19 90 TRP A CA 1
ATOM 702 C C . TRP A 1 90 ? -4.126 -13.192 8.991 1.00 92.19 90 TRP A C 1
ATOM 704 O O . TRP A 1 90 ? -3.261 -13.108 9.861 1.00 92.19 90 TRP A O 1
ATOM 714 N N . LEU A 1 91 ? -4.910 -12.176 8.629 1.00 94.88 91 LEU A N 1
ATOM 715 C CA . LEU A 1 91 ? -4.882 -10.868 9.264 1.00 94.88 91 LEU A CA 1
ATOM 716 C C . LEU A 1 91 ? -6.275 -10.240 9.266 1.00 94.88 91 LEU A C 1
ATOM 718 O O . LEU A 1 91 ? -6.945 -10.194 8.233 1.00 94.88 91 LEU A O 1
ATOM 722 N N . THR A 1 92 ? -6.682 -9.702 10.407 1.00 96.81 92 THR A N 1
ATOM 723 C CA . THR A 1 92 ? -7.944 -8.976 10.593 1.00 96.81 92 THR A CA 1
ATOM 724 C C . THR A 1 92 ? -7.698 -7.487 10.847 1.00 96.81 92 THR A C 1
ATOM 726 O O . THR A 1 92 ? -6.625 -7.088 11.309 1.00 96.81 92 THR A O 1
ATOM 729 N N . LEU A 1 93 ? -8.699 -6.637 10.583 1.00 95.94 93 LEU A N 1
ATOM 730 C CA . LEU A 1 93 ? -8.600 -5.222 10.962 1.00 95.94 93 LEU A CA 1
ATOM 731 C C . LEU A 1 93 ? -8.555 -5.011 12.478 1.00 95.94 93 LEU A C 1
ATOM 733 O O . LEU A 1 93 ? -7.933 -4.051 12.928 1.00 95.94 93 LEU A O 1
ATOM 737 N N . ASP A 1 94 ? -9.160 -5.900 13.266 1.00 96.06 94 ASP A N 1
ATOM 738 C CA . ASP A 1 94 ? -9.121 -5.813 14.728 1.00 96.06 94 ASP A CA 1
ATOM 739 C C . ASP A 1 94 ? -7.710 -6.047 15.275 1.00 96.06 94 ASP A C 1
ATOM 741 O O . ASP A 1 94 ? -7.281 -5.351 16.195 1.00 96.06 94 ASP A O 1
ATOM 745 N N . GLU A 1 95 ? -6.966 -6.997 14.704 1.00 96.31 95 GLU A N 1
ATOM 746 C CA . GLU A 1 95 ? -5.553 -7.218 15.036 1.00 96.31 95 GLU A CA 1
ATOM 747 C C . GLU A 1 95 ? -4.702 -6.006 14.657 1.00 96.31 95 GLU A C 1
ATOM 749 O O . GLU A 1 95 ? -3.915 -5.536 15.479 1.00 96.31 95 GLU A O 1
ATOM 754 N N . LEU A 1 96 ? -4.909 -5.448 13.457 1.00 96.56 96 LEU A N 1
ATOM 755 C CA . LEU A 1 96 ? -4.217 -4.233 13.026 1.00 96.56 96 LEU A CA 1
ATOM 756 C C . LEU A 1 96 ? -4.520 -3.056 13.967 1.00 96.56 96 LEU A C 1
ATOM 758 O O . LEU A 1 96 ? -3.606 -2.361 14.399 1.00 96.56 96 LEU A O 1
ATOM 762 N N . ARG A 1 97 ? -5.784 -2.858 14.353 1.00 96.12 97 ARG A N 1
ATOM 763 C CA . ARG A 1 97 ? -6.201 -1.802 15.290 1.00 96.12 97 ARG A CA 1
ATOM 764 C C . ARG A 1 97 ? -5.563 -1.958 16.662 1.00 96.12 97 ARG A C 1
ATOM 766 O O . ARG A 1 97 ? -5.063 -0.977 17.203 1.00 96.12 97 ARG A O 1
ATOM 773 N N . LYS A 1 98 ? -5.546 -3.175 17.208 1.00 96.50 98 LYS A N 1
ATOM 774 C CA . LYS A 1 98 ? -4.892 -3.461 18.494 1.00 96.50 98 LYS A CA 1
ATOM 775 C C . LYS A 1 98 ? -3.390 -3.200 18.436 1.00 96.50 98 LYS A C 1
ATOM 777 O O . LYS A 1 98 ? -2.843 -2.675 19.397 1.00 96.50 98 LYS A O 1
ATOM 782 N N . HIS A 1 99 ? -2.739 -3.556 17.328 1.00 96.81 99 HIS A N 1
ATOM 783 C CA . HIS A 1 99 ? -1.297 -3.374 17.163 1.00 96.81 99 HIS A CA 1
ATOM 784 C C . HIS A 1 99 ? -0.900 -1.902 17.010 1.00 96.81 99 HIS A C 1
ATOM 786 O O . HIS A 1 99 ? 0.068 -1.466 17.621 1.00 96.81 99 HIS A O 1
ATOM 792 N N . LEU A 1 100 ? -1.653 -1.131 16.222 1.00 95.00 100 LEU A N 1
ATOM 793 C CA . LEU A 1 100 ? -1.378 0.293 15.996 1.00 95.00 100 LEU A CA 1
ATOM 794 C C . LEU A 1 100 ? -1.701 1.178 17.212 1.00 95.00 100 LEU A C 1
ATOM 796 O O . LEU A 1 100 ? -1.175 2.282 17.318 1.00 95.00 100 LEU A O 1
ATOM 800 N N . GLY A 1 101 ? -2.550 0.701 18.124 1.00 93.19 101 GLY A N 1
ATOM 801 C CA . GLY A 1 101 ? -2.900 1.408 19.353 1.00 93.19 101 GLY A CA 1
ATOM 802 C C . GLY A 1 101 ? -3.875 2.573 19.155 1.00 93.19 101 GLY A C 1
ATOM 803 O O . GLY A 1 101 ? -4.391 2.830 18.066 1.00 93.19 101 GLY A O 1
ATOM 804 N N . GLU A 1 102 ? -4.162 3.273 20.252 1.00 92.00 102 GLU A N 1
ATOM 805 C CA . GLU A 1 102 ? -5.210 4.306 20.324 1.00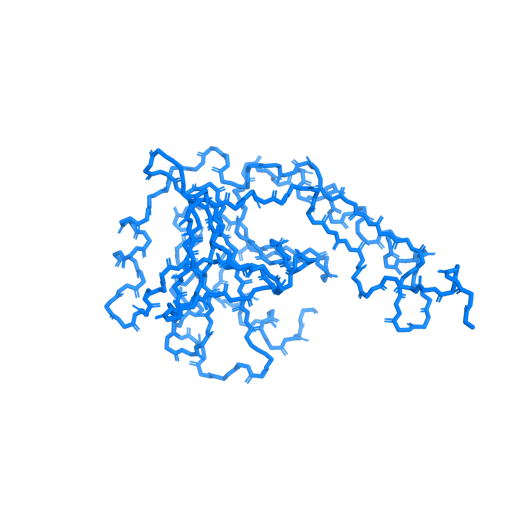 92.00 102 GLU A CA 1
ATOM 806 C C . GLU A 1 102 ? -4.805 5.647 19.700 1.00 92.00 102 GLU A C 1
ATOM 808 O O . GLU A 1 102 ? -5.660 6.472 19.390 1.00 92.00 102 GLU A O 1
ATOM 813 N N . THR A 1 103 ? -3.507 5.874 19.493 1.00 92.31 103 THR A N 1
ATOM 814 C CA . THR A 1 103 ? -2.983 7.102 18.878 1.00 92.31 103 THR A CA 1
ATOM 815 C C . THR A 1 103 ? -3.179 7.137 17.362 1.00 92.31 103 THR A C 1
ATOM 817 O O . THR A 1 103 ? -2.991 8.184 16.742 1.00 92.31 103 THR A O 1
ATOM 820 N N . ALA A 1 104 ? -3.554 6.009 16.756 1.00 96.19 104 ALA A N 1
ATOM 821 C CA . ALA A 1 104 ? -3.817 5.895 15.333 1.00 96.19 104 ALA A CA 1
ATOM 822 C C . ALA A 1 104 ? -5.220 6.416 14.974 1.00 96.19 104 ALA A C 1
ATOM 824 O O . ALA A 1 104 ? -6.236 5.937 15.483 1.00 96.19 104 ALA A O 1
ATOM 825 N N . SER A 1 105 ? -5.289 7.350 14.027 1.00 97.44 105 SER A N 1
ATOM 826 C CA . SER A 1 105 ? -6.545 7.929 13.547 1.00 97.44 105 SER A CA 1
ATOM 827 C C . SER A 1 105 ? -7.107 7.114 12.388 1.00 97.44 105 SER A C 1
ATOM 829 O O . SER A 1 105 ? -6.561 7.117 11.284 1.00 97.44 105 SER A O 1
ATOM 831 N N . TRP A 1 106 ? -8.217 6.422 12.626 1.00 97.81 106 TRP A N 1
ATOM 832 C CA . TRP A 1 106 ? -8.930 5.673 11.591 1.00 97.81 106 TRP A CA 1
ATOM 833 C C . TRP A 1 106 ? -9.782 6.606 10.735 1.00 97.81 106 TRP A C 1
ATOM 835 O O . TRP A 1 106 ? -10.477 7.471 11.260 1.00 97.81 106 TRP A O 1
ATOM 845 N N . LEU A 1 107 ? -9.697 6.421 9.422 1.00 98.06 107 LEU A N 1
ATOM 846 C CA . LEU A 1 107 ? -10.420 7.195 8.419 1.00 98.06 107 LEU A CA 1
ATOM 847 C C . LEU A 1 107 ? -11.689 6.450 7.988 1.00 98.06 107 LEU A C 1
ATOM 849 O O . LEU A 1 107 ? -11.787 5.232 8.152 1.00 98.06 107 LEU A O 1
ATOM 853 N N . ASP A 1 108 ? -12.626 7.173 7.379 1.00 97.56 108 ASP A N 1
ATOM 854 C CA . ASP A 1 108 ? -13.909 6.639 6.903 1.00 97.56 108 ASP A CA 1
ATOM 855 C C . ASP A 1 108 ? -13.752 5.700 5.692 1.00 97.56 108 ASP A C 1
ATOM 857 O O . ASP A 1 108 ? -14.666 4.949 5.358 1.00 97.56 108 ASP A O 1
ATOM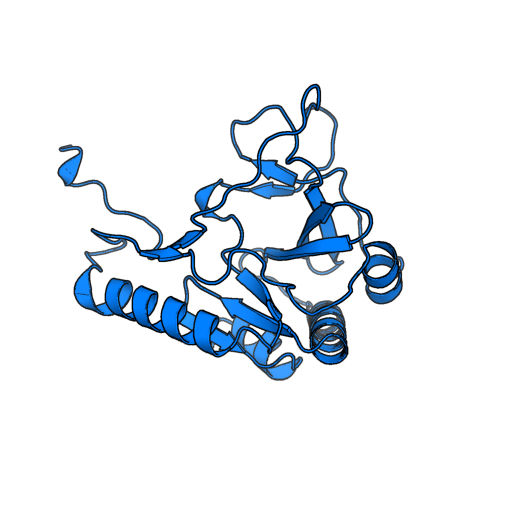 861 N N . GLY A 1 109 ? -12.589 5.714 5.032 1.00 97.81 109 GLY A N 1
ATOM 862 C CA . GLY A 1 109 ? -12.274 4.813 3.928 1.00 97.81 109 GLY A CA 1
ATOM 863 C C . GLY A 1 109 ? -11.159 5.323 3.018 1.00 97.81 109 GLY A C 1
ATOM 864 O O . GLY A 1 109 ? -10.363 6.196 3.380 1.00 97.81 109 GLY A O 1
ATOM 865 N N . VAL A 1 110 ? -11.123 4.763 1.810 1.00 98.31 110 VAL A N 1
ATOM 866 C CA . VAL A 1 110 ? -10.245 5.183 0.710 1.00 98.31 110 VAL A CA 1
ATOM 867 C C . VAL A 1 110 ? -11.111 5.672 -0.445 1.00 98.31 110 VAL A C 1
ATOM 869 O O . VAL A 1 110 ? -12.152 5.086 -0.717 1.00 98.31 110 VAL A O 1
ATOM 872 N N . SER A 1 111 ? -10.677 6.716 -1.144 1.00 98.06 111 SER A N 1
ATOM 873 C CA . SER A 1 111 ? -11.291 7.192 -2.386 1.00 98.06 111 SER A CA 1
ATOM 874 C C . SER A 1 111 ? -10.217 7.463 -3.428 1.00 98.06 111 SER A C 1
ATOM 876 O O . SER A 1 111 ? -9.086 7.815 -3.091 1.00 98.06 111 SER A O 1
ATOM 878 N N . PHE A 1 112 ? -10.596 7.392 -4.701 1.00 97.62 112 PHE A N 1
ATOM 879 C CA . PHE A 1 112 ? -9.774 7.921 -5.783 1.00 97.62 112 PHE A CA 1
ATOM 880 C C . PHE A 1 112 ? -10.091 9.395 -6.061 1.00 97.62 112 PHE A C 1
ATOM 882 O O . PHE A 1 112 ? -11.213 9.863 -5.830 1.00 97.62 112 PHE A O 1
ATOM 889 N N . GLN A 1 113 ? -9.089 10.137 -6.533 1.00 96.12 113 GLN A N 1
ATOM 890 C CA . GLN A 1 113 ? -9.242 11.518 -6.989 1.00 96.12 113 GLN A CA 1
ATOM 891 C C . GLN A 1 113 ? -10.256 11.596 -8.131 1.00 96.12 113 GLN A C 1
ATOM 893 O O . GLN A 1 113 ? -10.288 10.743 -9.012 1.00 96.12 113 GLN A O 1
ATOM 898 N N . GLY A 1 114 ? -11.116 12.616 -8.108 1.00 93.88 114 GLY A N 1
ATOM 899 C CA . GLY A 1 114 ? -12.170 12.783 -9.117 1.00 93.88 114 GLY A CA 1
ATOM 900 C C . GLY A 1 114 ? -13.346 11.801 -9.002 1.00 93.88 114 GLY A C 1
ATOM 901 O O . GLY A 1 114 ? -14.318 11.946 -9.737 1.00 93.88 114 GLY A O 1
ATOM 902 N N . VAL A 1 115 ? -13.311 10.856 -8.054 1.00 94.00 115 VAL A N 1
ATOM 903 C CA . VAL A 1 115 ? -14.401 9.907 -7.785 1.00 94.00 115 VAL A CA 1
ATOM 904 C C . VAL A 1 115 ? -15.207 10.353 -6.561 1.00 94.00 115 VAL A C 1
ATOM 906 O O . VAL A 1 115 ? -14.650 10.839 -5.573 1.00 94.00 115 VAL A O 1
ATOM 909 N N . ALA A 1 116 ? -16.536 10.230 -6.641 1.00 93.56 116 ALA A N 1
ATOM 910 C CA . ALA A 1 116 ? -17.462 10.681 -5.600 1.00 93.56 116 ALA A CA 1
ATOM 911 C C . ALA A 1 116 ? -17.745 9.636 -4.506 1.00 93.56 116 ALA A C 1
ATOM 913 O O . ALA A 1 116 ? -18.275 10.012 -3.467 1.00 93.56 116 ALA A O 1
ATOM 914 N N . GLY A 1 117 ? -17.413 8.363 -4.730 1.00 97.00 117 GLY A N 1
ATOM 915 C CA . GLY A 1 117 ? -17.641 7.260 -3.791 1.00 97.00 117 GLY A CA 1
ATOM 916 C C . GLY A 1 117 ? -16.359 6.722 -3.152 1.00 97.00 117 GLY A C 1
ATOM 917 O O . GLY A 1 117 ? -15.253 7.154 -3.471 1.00 97.00 117 GLY A O 1
ATOM 918 N N . LEU A 1 118 ? -16.528 5.754 -2.256 1.00 98.31 118 LEU A N 1
ATOM 919 C CA . LEU A 1 118 ? -15.455 5.056 -1.555 1.00 98.31 118 LEU A CA 1
ATOM 920 C C . LEU A 1 118 ? -15.075 3.758 -2.257 1.00 98.31 118 LEU A C 1
ATOM 922 O O . LEU A 1 118 ? -15.910 3.093 -2.857 1.00 98.31 118 LEU A O 1
ATOM 926 N N . VAL A 1 119 ? -13.826 3.344 -2.113 1.00 98.25 119 VAL A N 1
ATOM 927 C CA . VAL A 1 119 ? -13.355 2.019 -2.515 1.00 98.25 119 VAL A CA 1
ATOM 928 C C . VAL A 1 119 ? -14.083 0.932 -1.713 1.00 98.25 119 VAL A C 1
ATOM 930 O O . VAL A 1 119 ? -14.108 0.974 -0.482 1.00 98.25 119 VAL A O 1
ATOM 933 N N . ALA A 1 120 ? -14.631 -0.070 -2.403 1.00 97.94 120 ALA A N 1
ATOM 934 C CA . ALA A 1 120 ? -15.379 -1.172 -1.798 1.00 97.94 120 ALA A CA 1
ATOM 935 C C . ALA A 1 120 ? -14.514 -2.005 -0.841 1.00 97.94 120 ALA A C 1
ATOM 937 O O . ALA A 1 120 ? -13.492 -2.579 -1.233 1.00 97.94 120 ALA A O 1
ATOM 938 N N . GLY A 1 121 ? -14.936 -2.084 0.425 1.00 97.62 121 GLY A N 1
ATOM 939 C CA . GLY A 1 121 ? -14.159 -2.702 1.507 1.00 97.62 121 GLY A CA 1
ATOM 940 C C . GLY A 1 121 ? -12.863 -1.957 1.857 1.00 97.62 121 GLY A C 1
ATOM 941 O O . GLY A 1 121 ? -11.990 -2.533 2.506 1.00 97.62 121 GLY A O 1
ATOM 942 N N . GLY A 1 122 ? -12.710 -0.711 1.403 1.00 98.19 122 GLY A N 1
ATOM 943 C CA . GLY A 1 122 ? -11.544 0.123 1.659 1.00 98.19 122 GLY A CA 1
ATOM 944 C C . GLY A 1 122 ? -11.448 0.565 3.117 1.00 98.19 122 GLY A C 1
ATOM 945 O O . GLY A 1 122 ? -12.442 0.944 3.727 1.00 98.19 122 GLY A O 1
ATOM 946 N N . PHE A 1 123 ? -10.237 0.570 3.666 1.00 98.44 123 PHE A N 1
ATOM 947 C CA . PHE A 1 123 ? -9.946 1.164 4.971 1.00 98.44 123 PHE A CA 1
ATOM 948 C C . PHE A 1 123 ? -8.661 1.986 4.905 1.00 98.44 123 PHE A C 1
ATOM 950 O O . PHE A 1 123 ? -7.782 1.713 4.084 1.00 98.44 123 PHE A O 1
ATOM 957 N N . ALA A 1 124 ? -8.530 2.961 5.802 1.00 98.50 124 ALA A N 1
ATOM 958 C CA . ALA A 1 124 ? -7.286 3.685 6.003 1.00 98.50 124 ALA A CA 1
ATOM 959 C C . ALA A 1 124 ? -7.108 4.100 7.467 1.00 98.50 124 ALA A C 1
ATOM 961 O O . ALA A 1 124 ? -8.074 4.360 8.185 1.00 98.50 124 ALA A O 1
ATOM 962 N N . VAL A 1 125 ? -5.855 4.156 7.904 1.00 98.19 125 VAL A N 1
ATOM 963 C CA . VAL A 1 125 ? -5.460 4.550 9.254 1.00 98.19 125 VAL A CA 1
ATOM 964 C C . VAL A 1 125 ? -4.191 5.388 9.189 1.00 98.19 125 VAL A C 1
ATOM 966 O O . VAL A 1 125 ? -3.172 4.979 8.630 1.00 98.19 125 VAL A O 1
ATOM 969 N N . LYS A 1 126 ? -4.264 6.591 9.753 1.00 97.44 126 LYS A N 1
ATOM 970 C CA . LYS A 1 126 ? -3.176 7.561 9.804 1.00 97.44 126 LYS A CA 1
ATOM 971 C C . LYS A 1 126 ? -2.496 7.500 11.168 1.00 97.44 126 LYS A C 1
ATOM 973 O O . LYS A 1 126 ? -3.143 7.673 12.197 1.00 97.44 126 LYS A O 1
ATOM 978 N N . GLN A 1 127 ? -1.192 7.267 11.163 1.00 95.56 127 GLN A N 1
ATOM 979 C CA . GLN A 1 127 ? -0.349 7.306 12.351 1.00 95.56 127 GLN A CA 1
ATOM 980 C C . GLN A 1 127 ? 0.019 8.755 12.736 1.00 95.56 127 GLN A C 1
ATOM 982 O O . GLN A 1 127 ? -0.072 9.646 11.880 1.00 95.56 127 GLN A O 1
ATOM 987 N N . PRO A 1 128 ? 0.453 9.016 13.986 1.00 94.06 128 PRO A N 1
ATOM 988 C CA . PRO A 1 128 ? 0.806 10.357 14.459 1.00 94.06 128 PRO A CA 1
ATOM 989 C C . PRO A 1 128 ? 1.835 11.105 13.602 1.00 94.06 128 PRO A C 1
ATOM 991 O O . PRO A 1 128 ? 1.676 12.307 13.389 1.00 94.06 128 PRO A O 1
ATOM 994 N N . SER A 1 129 ? 2.845 10.420 13.053 1.00 92.56 129 SER A N 1
ATOM 995 C CA . SER A 1 129 ? 3.830 11.047 12.155 1.00 92.56 129 SER A CA 1
ATOM 996 C C . SER A 1 129 ? 3.215 11.523 10.837 1.00 92.56 129 SER A C 1
ATOM 998 O O . SER A 1 129 ? 3.754 12.405 10.173 1.00 92.56 129 SER A O 1
ATOM 1000 N N . GLY A 1 130 ? 2.068 10.963 10.444 1.00 93.31 130 GLY A N 1
ATOM 1001 C CA . GLY A 1 130 ? 1.427 11.177 9.151 1.00 93.31 130 GLY A CA 1
ATOM 1002 C C . GLY A 1 130 ? 1.571 10.006 8.180 1.00 93.31 130 GLY A C 1
ATOM 1003 O O . GLY A 1 130 ? 0.904 10.016 7.141 1.00 93.31 130 GLY A O 1
ATOM 1004 N N . LEU A 1 131 ? 2.366 8.982 8.516 1.00 94.19 131 LEU A N 1
ATOM 1005 C CA . LEU A 1 131 ? 2.371 7.710 7.792 1.00 94.19 131 LEU A CA 1
ATOM 1006 C C . LEU A 1 131 ? 0.956 7.122 7.773 1.00 94.19 131 LEU A C 1
ATOM 1008 O O . LEU A 1 131 ? 0.310 7.004 8.812 1.00 94.19 131 LEU A O 1
ATOM 1012 N N . THR A 1 132 ? 0.454 6.765 6.595 1.00 97.06 132 THR A N 1
ATOM 1013 C CA . THR A 1 132 ? -0.892 6.201 6.453 1.00 97.06 132 THR A CA 1
ATOM 1014 C C . THR A 1 132 ? -0.807 4.779 5.926 1.00 97.06 132 THR A C 1
ATOM 1016 O O . THR A 1 132 ? -0.208 4.548 4.877 1.00 97.06 132 THR A O 1
ATOM 1019 N N . LEU A 1 133 ? -1.433 3.839 6.631 1.00 98.06 133 LEU A N 1
ATOM 1020 C CA . LEU A 1 133 ? -1.684 2.493 6.130 1.00 98.06 133 LEU A CA 1
ATOM 1021 C C . LEU A 1 133 ? -3.093 2.452 5.546 1.00 98.06 133 LEU A C 1
ATOM 1023 O O . LEU A 1 133 ? -4.012 3.074 6.078 1.00 98.06 133 LEU A O 1
ATOM 1027 N N . TYR A 1 134 ? -3.277 1.725 4.455 1.00 98.75 134 TYR A N 1
ATOM 1028 C CA . TYR A 1 134 ? -4.572 1.585 3.802 1.00 98.75 134 TYR A CA 1
ATOM 1029 C C . TYR A 1 134 ? -4.697 0.234 3.122 1.00 98.75 134 TYR A C 1
ATOM 1031 O O . TYR A 1 134 ? -3.713 -0.480 2.956 1.00 98.75 134 TYR A O 1
ATOM 1039 N N . GLY A 1 135 ? -5.900 -0.137 2.710 1.00 98.25 135 GLY A N 1
ATOM 1040 C CA . GLY A 1 135 ? -6.069 -1.404 2.025 1.00 98.25 135 GLY A CA 1
ATOM 1041 C C . GLY A 1 135 ? -7.510 -1.812 1.842 1.00 98.25 135 GLY A C 1
ATOM 1042 O O . GLY A 1 135 ? -8.411 -0.977 1.841 1.00 98.25 135 GLY A O 1
ATOM 1043 N N . LEU A 1 136 ? -7.703 -3.118 1.678 1.00 98.19 136 LEU A N 1
ATOM 1044 C CA . LEU A 1 136 ? -9.006 -3.737 1.473 1.00 98.19 136 LEU A CA 1
ATOM 1045 C C . LEU A 1 136 ? -9.247 -4.798 2.539 1.00 98.19 136 LEU A C 1
ATOM 1047 O O . LEU A 1 136 ? -8.368 -5.619 2.805 1.00 98.19 136 LEU A O 1
ATOM 1051 N N . GLN A 1 137 ? -10.459 -4.837 3.078 1.00 96.81 137 GLN A N 1
ATOM 1052 C CA . GLN A 1 137 ? -10.970 -5.947 3.869 1.00 96.81 137 GLN A CA 1
ATOM 1053 C C . GLN A 1 137 ? -12.150 -6.604 3.149 1.00 96.81 137 GLN A C 1
ATOM 1055 O O . GLN A 1 137 ? -13.045 -5.931 2.643 1.00 96.81 137 GLN A O 1
ATOM 1060 N N . ARG A 1 138 ? -12.193 -7.941 3.161 1.00 94.31 138 ARG A N 1
ATOM 1061 C CA . ARG A 1 138 ? -13.359 -8.733 2.745 1.00 94.31 138 ARG A CA 1
ATOM 1062 C C . ARG A 1 138 ? -13.547 -9.919 3.681 1.00 94.31 138 ARG A C 1
ATOM 1064 O O . ARG A 1 138 ? -12.576 -10.578 4.038 1.00 94.31 138 ARG A O 1
ATOM 1071 N N . GLY A 1 139 ? -14.789 -10.174 4.097 1.00 90.75 139 GLY A N 1
ATOM 1072 C CA . GLY A 1 139 ? -15.113 -11.294 4.991 1.00 90.75 139 GLY A CA 1
ATOM 1073 C C . GLY A 1 139 ? -14.345 -11.268 6.320 1.00 90.75 139 GLY A C 1
ATOM 1074 O O . GLY A 1 139 ? -13.895 -12.309 6.779 1.00 90.75 139 GLY A O 1
ATOM 1075 N N . GLY A 1 140 ? -14.121 -10.077 6.891 1.00 90.12 140 GLY A N 1
ATOM 1076 C CA . GLY A 1 140 ? -13.373 -9.901 8.146 1.00 90.12 140 GLY A CA 1
ATOM 1077 C C . GLY A 1 140 ? -11.849 -10.034 8.029 1.00 90.12 140 GLY A C 1
ATOM 1078 O O . GLY A 1 1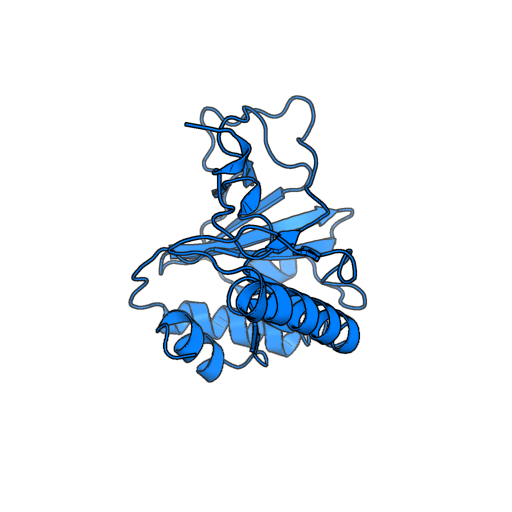40 ? -11.154 -9.906 9.033 1.00 90.12 140 GLY A O 1
ATOM 1079 N N . ARG A 1 141 ? -11.319 -10.262 6.820 1.00 95.81 141 ARG A N 1
ATOM 1080 C CA . ARG A 1 141 ? -9.885 -10.435 6.564 1.00 95.81 141 ARG A CA 1
ATOM 1081 C C . ARG A 1 141 ? -9.324 -9.316 5.697 1.00 95.81 141 ARG A C 1
ATOM 1083 O O . ARG A 1 141 ? -9.896 -8.983 4.656 1.00 95.81 141 ARG A O 1
ATOM 1090 N N . VAL A 1 142 ? -8.169 -8.795 6.093 1.00 97.94 142 VAL A N 1
ATOM 1091 C CA . VAL A 1 142 ? -7.370 -7.862 5.297 1.00 97.94 142 VAL A CA 1
ATOM 1092 C C . VAL A 1 142 ? -6.798 -8.611 4.091 1.00 97.94 142 VAL A C 1
ATOM 1094 O O . VAL A 1 142 ? -6.148 -9.644 4.234 1.00 97.94 142 VAL A O 1
ATOM 1097 N N . GLN A 1 143 ? -7.084 -8.106 2.894 1.00 97.38 143 GLN A N 1
ATOM 1098 C CA . GLN A 1 143 ? -6.637 -8.664 1.612 1.00 97.38 143 GLN A CA 1
ATOM 1099 C C . GLN A 1 143 ? -5.440 -7.898 1.042 1.00 97.38 143 GLN A C 1
ATOM 1101 O O . GLN A 1 143 ? -4.577 -8.483 0.392 1.00 97.38 143 GLN A O 1
ATOM 1106 N N . VAL A 1 144 ? -5.400 -6.589 1.293 1.00 98.12 144 VAL A N 1
ATOM 1107 C CA . VAL A 1 144 ? -4.344 -5.663 0.872 1.00 98.12 144 VAL A CA 1
ATOM 1108 C C . VAL A 1 144 ? -3.982 -4.809 2.075 1.00 98.12 144 VAL A C 1
ATOM 1110 O O . VAL A 1 144 ? -4.886 -4.347 2.771 1.00 98.12 144 VAL A O 1
ATOM 1113 N N . LEU A 1 145 ? -2.688 -4.581 2.287 1.00 98.31 145 LEU A N 1
ATOM 1114 C CA . LEU A 1 145 ? -2.179 -3.614 3.252 1.00 98.31 145 LEU A CA 1
ATOM 1115 C C . LEU A 1 145 ? -1.031 -2.834 2.608 1.00 98.31 145 LEU A C 1
ATOM 1117 O O . LEU A 1 145 ? 0.067 -3.347 2.428 1.00 98.31 145 LEU A O 1
ATOM 1121 N N . ALA A 1 146 ? -1.321 -1.601 2.228 1.00 98.00 146 ALA A N 1
ATOM 1122 C CA . ALA A 1 146 ? -0.446 -0.693 1.519 1.00 98.00 146 ALA A CA 1
ATOM 1123 C C . ALA A 1 146 ? -0.138 0.549 2.355 1.00 98.00 146 ALA A C 1
ATOM 1125 O O . ALA A 1 146 ? -0.782 0.816 3.374 1.00 98.00 146 ALA A O 1
ATOM 1126 N N . LEU A 1 147 ? 0.878 1.298 1.935 1.00 95.69 147 LEU A N 1
ATOM 1127 C CA . LEU A 1 147 ? 1.367 2.456 2.661 1.00 95.69 147 LEU A CA 1
ATOM 1128 C C . LEU A 1 147 ? 1.411 3.690 1.778 1.00 95.69 147 LEU A C 1
ATOM 1130 O O . LEU A 1 147 ? 1.727 3.641 0.590 1.00 95.69 147 LEU A O 1
ATOM 1134 N N . ARG A 1 148 ? 1.131 4.827 2.403 1.00 93.75 148 ARG A N 1
ATOM 1135 C CA . ARG A 1 148 ? 1.377 6.148 1.850 1.00 93.75 148 ARG A CA 1
ATOM 1136 C C . ARG A 1 148 ? 2.173 6.948 2.863 1.00 93.75 148 ARG A C 1
ATOM 1138 O O . ARG A 1 148 ? 1.714 7.183 3.981 1.00 93.75 148 ARG A O 1
ATOM 1145 N N . SER A 1 149 ? 3.342 7.405 2.438 1.00 87.50 149 SER A N 1
ATOM 1146 C CA . SER A 1 149 ? 4.162 8.332 3.205 1.00 87.50 149 SER A CA 1
ATOM 1147 C C . SER A 1 149 ? 4.116 9.719 2.558 1.00 87.50 149 SER A C 1
ATOM 1149 O O . SER A 1 149 ? 4.288 9.824 1.338 1.00 87.50 149 SER A O 1
ATOM 1151 N N . PRO A 1 150 ? 3.856 10.797 3.315 1.00 82.56 150 PRO A N 1
ATOM 1152 C CA . PRO A 1 150 ? 4.029 12.146 2.801 1.00 82.56 150 PRO A CA 1
ATOM 1153 C C . PRO A 1 150 ? 5.517 12.430 2.540 1.00 82.56 150 PRO A C 1
ATOM 1155 O O . PRO A 1 150 ? 6.404 11.942 3.240 1.00 82.56 150 PRO A O 1
ATOM 1158 N N . LYS A 1 151 ? 5.808 13.259 1.532 1.00 79.19 151 LYS A N 1
ATOM 1159 C CA . LYS A 1 151 ? 7.182 13.716 1.281 1.00 79.19 151 LYS A CA 1
ATOM 1160 C C . LYS A 1 151 ? 7.703 14.492 2.493 1.00 79.19 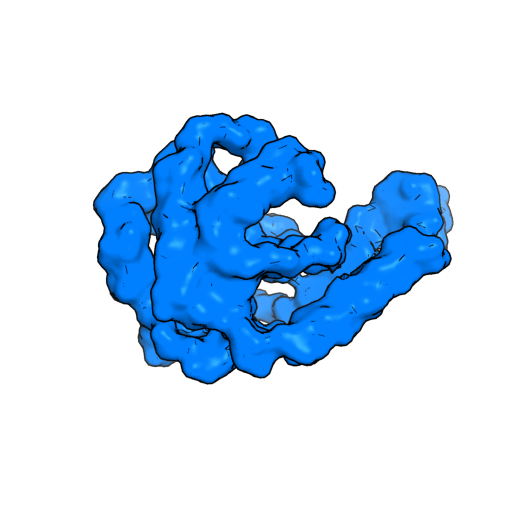151 LYS A C 1
ATOM 1162 O O . LYS A 1 151 ? 7.012 15.377 2.988 1.00 79.19 151 LYS A O 1
ATOM 1167 N N . GLY A 1 152 ? 8.933 14.192 2.913 1.00 75.50 152 GLY A N 1
ATOM 1168 C CA . GLY A 1 152 ? 9.578 14.882 4.033 1.00 75.50 152 GLY A CA 1
ATOM 1169 C C . GLY A 1 152 ? 9.008 14.512 5.404 1.00 75.50 152 GLY A C 1
ATOM 1170 O O . GLY A 1 152 ? 9.047 15.342 6.304 1.00 75.50 152 GLY A O 1
ATOM 1171 N N . LEU A 1 153 ? 8.463 13.300 5.555 1.00 82.69 153 LEU A N 1
ATOM 1172 C CA . LEU A 1 153 ? 8.040 12.754 6.843 1.00 82.69 153 LEU A CA 1
ATOM 1173 C C . LEU A 1 153 ? 9.188 12.838 7.871 1.00 82.69 153 LEU A C 1
ATOM 1175 O O . LEU A 1 153 ? 10.288 12.349 7.614 1.00 82.69 153 LEU A O 1
ATOM 1179 N N . THR A 1 154 ? 8.933 13.443 9.032 1.00 79.12 154 THR A N 1
ATOM 1180 C CA . THR A 1 154 ? 9.886 13.556 10.151 1.00 79.12 154 THR A CA 1
ATOM 1181 C C . THR A 1 154 ? 9.292 12.952 11.424 1.00 79.12 154 THR A C 1
ATOM 1183 O O . THR A 1 154 ? 8.074 12.856 11.556 1.00 79.12 154 THR A O 1
ATOM 1186 N N . GLY A 1 155 ? 10.145 12.515 12.360 1.00 83.00 155 GLY A N 1
ATOM 1187 C CA . GLY A 1 155 ? 9.703 11.982 13.659 1.00 83.00 155 GLY A CA 1
ATOM 1188 C C . GLY A 1 155 ? 8.874 10.696 13.567 1.00 83.00 155 GLY A C 1
ATOM 1189 O O . GLY A 1 155 ? 7.986 10.470 14.386 1.00 83.00 155 GLY A O 1
ATOM 1190 N N . ALA A 1 156 ? 9.110 9.879 12.537 1.00 87.56 156 ALA A N 1
ATOM 1191 C CA . ALA A 1 156 ? 8.348 8.662 12.276 1.00 87.56 156 ALA A CA 1
ATOM 1192 C C . ALA A 1 156 ? 8.945 7.407 12.927 1.00 87.56 156 ALA A C 1
ATOM 1194 O O . ALA A 1 156 ? 8.444 6.315 12.680 1.00 87.56 156 ALA A O 1
ATOM 1195 N N . GLU A 1 157 ? 9.997 7.512 13.751 1.00 88.38 157 GLU A N 1
ATOM 1196 C CA . GLU A 1 157 ? 10.704 6.333 14.273 1.00 88.38 157 GLU A CA 1
ATOM 1197 C C . GLU A 1 157 ? 9.789 5.380 15.056 1.00 88.38 157 GLU A C 1
ATOM 1199 O O . GLU A 1 157 ? 9.960 4.162 14.971 1.00 88.38 157 GLU A O 1
ATOM 1204 N N . GLY A 1 158 ? 8.824 5.922 15.807 1.00 90.75 158 GLY A N 1
ATOM 1205 C CA . GLY A 1 158 ? 7.827 5.133 16.537 1.00 90.75 158 GLY A CA 1
ATOM 1206 C C . GLY A 1 158 ? 6.879 4.385 15.599 1.00 90.75 158 GLY A C 1
ATOM 1207 O O . GLY A 1 158 ? 6.747 3.167 15.695 1.00 90.75 158 GLY A O 1
ATOM 1208 N N . ASP A 1 159 ? 6.286 5.099 14.644 1.00 91.81 159 ASP A N 1
ATOM 1209 C CA . ASP A 1 159 ? 5.326 4.538 13.690 1.00 91.81 159 ASP A CA 1
ATOM 1210 C C . ASP A 1 159 ? 5.982 3.493 12.781 1.00 91.81 159 ASP A C 1
ATOM 1212 O O . ASP A 1 159 ? 5.418 2.429 12.539 1.00 91.81 159 ASP A O 1
ATOM 1216 N N . ILE A 1 160 ? 7.210 3.757 12.328 1.00 89.06 160 ILE A N 1
ATOM 1217 C CA . ILE A 1 160 ? 8.013 2.811 11.546 1.00 89.06 160 ILE A CA 1
ATOM 1218 C C . ILE A 1 160 ? 8.226 1.519 12.324 1.00 89.06 160 ILE A C 1
ATOM 1220 O O . ILE A 1 160 ? 8.053 0.432 11.776 1.00 89.06 160 ILE A O 1
ATOM 1224 N N . ARG A 1 161 ? 8.597 1.628 13.602 1.00 91.44 161 ARG A N 1
ATOM 1225 C CA . ARG A 1 161 ? 8.825 0.461 14.451 1.00 91.44 161 ARG A CA 1
ATOM 1226 C C . ARG A 1 161 ? 7.552 -0.354 14.612 1.00 91.44 161 ARG A C 1
ATOM 1228 O O . ARG A 1 161 ? 7.606 -1.565 14.444 1.00 91.44 161 ARG A O 1
ATOM 1235 N N . LEU A 1 162 ? 6.415 0.301 14.850 1.00 93.88 162 LEU A N 1
ATOM 1236 C CA . LEU A 1 162 ? 5.119 -0.373 14.931 1.00 93.88 162 LEU A CA 1
ATOM 1237 C C . LEU A 1 162 ? 4.805 -1.130 13.637 1.00 93.88 162 LEU A C 1
ATOM 1239 O O . LEU A 1 162 ? 4.446 -2.305 13.687 1.00 93.88 162 LEU A O 1
ATOM 1243 N N . VAL A 1 163 ? 4.982 -0.501 12.474 1.00 92.75 163 VAL A N 1
ATOM 1244 C CA . VAL A 1 163 ? 4.724 -1.154 11.182 1.00 92.75 163 VAL A CA 1
ATOM 1245 C C . VAL A 1 163 ? 5.699 -2.305 10.918 1.00 92.75 163 VAL A C 1
ATOM 1247 O O . VAL A 1 163 ? 5.274 -3.370 10.475 1.00 92.75 163 VAL A O 1
ATOM 1250 N N . ALA A 1 164 ? 6.984 -2.133 11.223 1.00 92.56 164 ALA A N 1
ATOM 1251 C CA . ALA A 1 164 ? 8.000 -3.171 11.066 1.00 92.56 164 ALA A CA 1
ATOM 1252 C C . ALA A 1 164 ? 7.749 -4.374 11.993 1.00 92.56 164 ALA A C 1
ATOM 1254 O O . ALA A 1 164 ? 7.786 -5.522 11.550 1.00 92.56 164 ALA A O 1
ATOM 1255 N N . GLU A 1 165 ? 7.412 -4.136 13.263 1.00 94.19 165 GLU A N 1
ATOM 1256 C CA . GLU A 1 165 ? 7.038 -5.188 14.218 1.00 94.19 165 GLU A CA 1
ATOM 1257 C C . GLU A 1 165 ? 5.815 -5.973 13.736 1.00 94.19 165 GLU A C 1
ATOM 1259 O O . GLU A 1 165 ? 5.782 -7.203 13.826 1.00 94.19 165 GLU A O 1
ATOM 1264 N N . PHE A 1 166 ? 4.824 -5.270 13.183 1.00 95.00 166 PHE A N 1
ATOM 1265 C CA . PHE A 1 166 ? 3.647 -5.894 12.594 1.00 95.00 166 PHE A CA 1
ATOM 1266 C C . PHE A 1 166 ? 4.012 -6.767 11.391 1.00 95.00 166 PHE A C 1
ATOM 1268 O O . PHE A 1 166 ? 3.662 -7.946 11.347 1.00 95.00 166 PHE A O 1
ATOM 1275 N N . ALA A 1 167 ? 4.756 -6.210 10.433 1.00 94.81 167 ALA A N 1
ATOM 1276 C CA . ALA A 1 167 ? 5.188 -6.925 9.240 1.00 94.81 167 ALA A CA 1
ATOM 1277 C C . ALA A 1 167 ? 6.051 -8.148 9.600 1.00 94.81 167 ALA A C 1
ATOM 1279 O O . ALA A 1 167 ? 5.854 -9.223 9.038 1.00 94.81 167 ALA A O 1
ATOM 1280 N N . THR A 1 168 ? 6.918 -8.035 10.612 1.00 93.75 168 THR A N 1
ATOM 1281 C CA . THR A 1 168 ? 7.742 -9.143 11.116 1.00 93.75 168 THR A CA 1
ATOM 1282 C C . THR A 1 168 ? 6.876 -10.244 11.714 1.00 93.75 168 THR A C 1
ATOM 1284 O O . THR A 1 168 ? 7.025 -11.411 11.348 1.00 93.75 168 THR A O 1
ATOM 1287 N N . ARG A 1 169 ? 5.934 -9.890 12.600 1.00 93.88 169 ARG A N 1
ATOM 1288 C CA . ARG A 1 169 ? 5.007 -10.848 13.225 1.00 93.88 169 ARG A CA 1
ATOM 1289 C C . ARG A 1 169 ? 4.211 -11.636 12.182 1.00 93.88 169 ARG A C 1
ATOM 1291 O O . ARG A 1 169 ? 3.936 -12.813 12.401 1.00 93.88 169 ARG A O 1
ATOM 1298 N N . HIS A 1 170 ? 3.857 -10.997 11.070 1.00 94.69 170 HIS A N 1
ATOM 1299 C CA . HIS A 1 170 ? 3.048 -11.586 10.004 1.00 94.69 170 HIS A CA 1
ATOM 1300 C C . HIS A 1 170 ? 3.859 -12.104 8.803 1.00 94.69 170 HIS A C 1
ATOM 1302 O O . HIS A 1 170 ? 3.250 -12.537 7.825 1.00 94.69 170 HIS A O 1
ATOM 1308 N N . GLN A 1 171 ? 5.198 -12.102 8.885 1.00 94.25 171 GLN A N 1
ATOM 1309 C CA . GLN A 1 171 ? 6.106 -12.553 7.820 1.00 94.25 171 GLN A CA 1
ATOM 1310 C C . GLN A 1 171 ? 5.805 -11.879 6.472 1.00 94.25 171 GLN A C 1
ATOM 1312 O O . GLN A 1 171 ? 5.515 -12.538 5.469 1.00 94.25 171 GLN A O 1
ATOM 1317 N N . LEU A 1 172 ? 5.808 -10.547 6.478 1.00 95.75 172 LEU A N 1
ATOM 1318 C CA . LEU A 1 172 ? 5.527 -9.710 5.317 1.00 95.75 172 LEU A CA 1
ATOM 1319 C C . LEU A 1 172 ? 6.778 -8.929 4.904 1.00 95.75 172 LEU A C 1
ATOM 1321 O O . LEU A 1 172 ? 7.433 -8.331 5.748 1.00 95.75 172 LEU A O 1
ATOM 1325 N N . TYR A 1 173 ? 7.050 -8.856 3.608 1.00 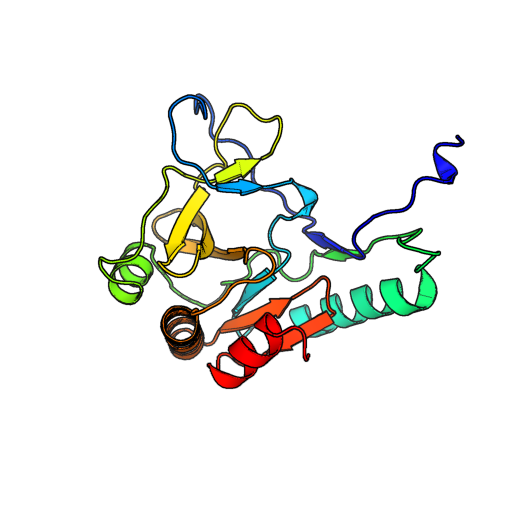95.50 173 TYR A N 1
ATOM 1326 C CA . TYR A 1 173 ? 7.994 -7.913 3.020 1.00 95.50 173 TYR A CA 1
ATOM 1327 C C . TYR A 1 173 ? 7.345 -6.543 2.865 1.00 95.50 173 TYR A C 1
ATOM 1329 O O . TYR A 1 173 ? 6.159 -6.467 2.548 1.00 95.50 173 TYR A O 1
ATOM 1337 N N . LEU A 1 174 ? 8.127 -5.472 3.012 1.00 94.62 174 LEU A N 1
ATOM 1338 C CA . LEU A 1 174 ? 7.765 -4.168 2.457 1.00 94.62 174 LEU A CA 1
ATOM 1339 C C . LEU A 1 174 ? 8.316 -4.088 1.036 1.00 94.62 174 LEU A C 1
ATOM 1341 O O . LEU A 1 174 ? 9.512 -4.287 0.831 1.00 94.62 174 LEU A O 1
ATOM 1345 N N . VAL A 1 175 ? 7.459 -3.769 0.074 1.00 96.12 175 VAL A N 1
ATOM 1346 C CA . VAL A 1 175 ? 7.847 -3.638 -1.332 1.00 96.12 175 VAL A CA 1
ATOM 1347 C C . VAL A 1 175 ? 7.513 -2.235 -1.823 1.00 96.12 175 VAL A C 1
ATOM 1349 O O . VAL A 1 175 ? 6.367 -1.801 -1.705 1.00 96.12 175 VAL A O 1
ATOM 1352 N N . ASP A 1 176 ? 8.503 -1.539 -2.386 1.00 95.56 176 ASP A N 1
ATOM 1353 C CA . ASP A 1 176 ? 8.324 -0.305 -3.158 1.00 95.56 176 ASP A CA 1
ATOM 1354 C C . ASP A 1 176 ? 8.530 -0.629 -4.638 1.00 95.56 176 ASP A C 1
ATOM 1356 O O . ASP A 1 176 ? 9.649 -0.717 -5.156 1.00 95.56 176 ASP A O 1
ATOM 1360 N N . TRP A 1 177 ? 7.411 -0.822 -5.332 1.00 97.06 177 TRP A N 1
ATOM 1361 C CA . TRP A 1 177 ? 7.420 -1.267 -6.718 1.00 97.06 177 TRP A CA 1
ATOM 1362 C C . TRP A 1 177 ? 8.039 -0.237 -7.657 1.00 97.06 177 TRP A C 1
ATOM 1364 O O . TRP A 1 177 ? 8.677 -0.609 -8.637 1.00 97.06 177 TRP A O 1
ATOM 1374 N N . CYS A 1 178 ? 7.863 1.055 -7.376 1.00 94.81 178 CYS A N 1
ATOM 1375 C CA . CYS A 1 178 ? 8.383 2.123 -8.223 1.00 94.81 178 CYS A CA 1
ATOM 1376 C C . CYS A 1 178 ? 9.903 2.262 -8.104 1.00 94.81 178 CYS A C 1
ATOM 1378 O O . CYS A 1 178 ? 10.555 2.599 -9.099 1.00 94.81 178 CYS A O 1
ATOM 1380 N N . ARG A 1 179 ? 10.460 2.011 -6.914 1.00 92.88 179 ARG A N 1
ATOM 1381 C CA . ARG A 1 179 ? 11.910 2.049 -6.667 1.00 92.88 179 ARG A CA 1
ATOM 1382 C C . ARG A 1 179 ? 12.634 0.746 -6.982 1.00 92.88 179 ARG A C 1
ATOM 1384 O O . ARG A 1 179 ? 13.844 0.777 -7.146 1.00 92.88 179 ARG A O 1
ATOM 1391 N N . VAL A 1 180 ? 11.892 -0.339 -7.208 1.00 94.62 180 VAL A N 1
ATOM 1392 C CA . VAL A 1 180 ? 12.453 -1.686 -7.392 1.00 94.62 180 VAL A CA 1
ATOM 1393 C C . VAL A 1 180 ? 13.114 -2.189 -6.103 1.00 94.62 180 VAL A C 1
ATOM 1395 O O . VAL A 1 180 ? 14.140 -2.862 -6.135 1.00 94.62 180 VAL A O 1
ATOM 1398 N N . ASP A 1 181 ? 12.494 -1.884 -4.964 1.00 91.31 181 ASP A N 1
ATOM 1399 C CA . ASP A 1 181 ? 13.028 -2.247 -3.657 1.00 91.31 181 ASP A CA 1
ATOM 1400 C C . ASP A 1 181 ? 12.119 -3.237 -2.932 1.00 91.31 181 ASP A C 1
ATOM 1402 O O . ASP A 1 181 ? 10.889 -3.120 -2.930 1.00 91.31 181 ASP A O 1
ATOM 1406 N N . GLN A 1 182 ? 12.756 -4.188 -2.258 1.00 90.62 182 GLN A N 1
ATOM 1407 C CA . GLN A 1 182 ? 12.135 -5.129 -1.339 1.00 90.62 182 GLN A CA 1
ATOM 1408 C C . GLN A 1 182 ? 12.958 -5.148 -0.060 1.00 90.62 182 GLN A C 1
ATOM 1410 O O . GLN A 1 182 ? 14.159 -5.412 -0.086 1.00 90.62 182 GLN A O 1
ATOM 1415 N N . PHE A 1 183 ? 12.297 -4.906 1.063 1.00 84.69 183 PHE A N 1
ATOM 1416 C CA . PHE A 1 183 ? 12.934 -4.881 2.368 1.00 84.69 183 PHE A CA 1
ATOM 1417 C C . PHE A 1 183 ? 12.408 -6.018 3.235 1.00 84.69 183 PHE A C 1
ATOM 1419 O O . PHE A 1 183 ? 11.191 -6.261 3.256 1.00 84.69 183 PHE A O 1
ATOM 1426 N N . PRO A 1 184 ? 13.280 -6.678 4.017 1.00 78.25 184 PRO A N 1
ATOM 1427 C CA . PRO A 1 184 ? 12.804 -7.474 5.132 1.00 78.25 184 PRO A CA 1
ATOM 1428 C C . PRO A 1 184 ? 12.089 -6.549 6.135 1.00 78.25 184 PRO A C 1
ATOM 1430 O O . PRO A 1 184 ? 12.370 -5.348 6.185 1.00 78.25 184 PRO A O 1
ATOM 1433 N N . PRO A 1 185 ? 11.177 -7.075 6.963 1.00 69.69 185 PRO A N 1
ATOM 1434 C CA . PRO A 1 185 ? 10.329 -6.258 7.831 1.00 69.69 185 PRO A CA 1
ATOM 1435 C C . PRO A 1 185 ? 11.032 -5.668 9.066 1.00 69.69 185 PRO A C 1
ATOM 1437 O O . PRO A 1 185 ? 10.447 -5.614 10.144 1.00 69.69 185 PRO A O 1
ATOM 1440 N N . THR A 1 186 ? 12.283 -5.221 8.964 1.00 79.38 186 THR A N 1
ATOM 1441 C CA . THR A 1 186 ? 12.987 -4.607 10.099 1.00 79.38 186 THR A CA 1
ATOM 1442 C C . THR A 1 186 ? 12.804 -3.091 10.114 1.00 79.38 186 THR A C 1
ATOM 1444 O O . THR A 1 186 ? 12.640 -2.444 9.079 1.00 79.38 186 THR A O 1
ATOM 1447 N N . ALA A 1 187 ? 12.840 -2.501 11.312 1.00 79.38 187 ALA A N 1
ATOM 1448 C CA . ALA A 1 187 ? 12.713 -1.053 11.473 1.00 79.38 187 ALA A CA 1
ATOM 1449 C C . ALA A 1 187 ? 13.879 -0.289 10.819 1.00 79.38 187 ALA A C 1
ATOM 1451 O O . ALA A 1 187 ? 13.683 0.827 10.348 1.00 79.38 187 ALA A O 1
ATOM 1452 N N . GLU A 1 188 ? 15.069 -0.894 10.769 1.00 81.31 188 GLU A N 1
ATOM 1453 C CA . GLU A 1 188 ? 16.281 -0.317 10.175 1.00 81.31 188 GLU A CA 1
ATOM 1454 C C . GLU A 1 188 ? 16.099 -0.075 8.672 1.00 81.31 188 GLU A C 1
ATOM 1456 O O . GLU A 1 188 ? 16.184 1.067 8.223 1.00 81.31 188 GLU A O 1
ATOM 1461 N N . TYR A 1 189 ? 15.728 -1.109 7.910 1.00 78.81 189 TYR A N 1
ATOM 1462 C CA . TYR A 1 189 ? 15.495 -0.968 6.469 1.00 78.81 189 TYR A CA 1
ATOM 1463 C C . TYR A 1 189 ? 14.352 -0.002 6.154 1.00 78.81 189 TYR A C 1
ATOM 1465 O O . TYR A 1 189 ? 14.409 0.780 5.208 1.00 78.81 189 TYR A O 1
ATOM 1473 N N . PHE A 1 190 ? 13.309 -0.015 6.979 1.00 76.56 190 PHE A N 1
ATOM 1474 C CA . PHE A 1 190 ? 12.172 0.876 6.805 1.00 76.56 190 PHE A CA 1
ATOM 1475 C C . PHE A 1 190 ? 12.564 2.354 7.024 1.00 76.56 190 PHE A C 1
ATOM 1477 O O . PHE A 1 190 ? 12.105 3.242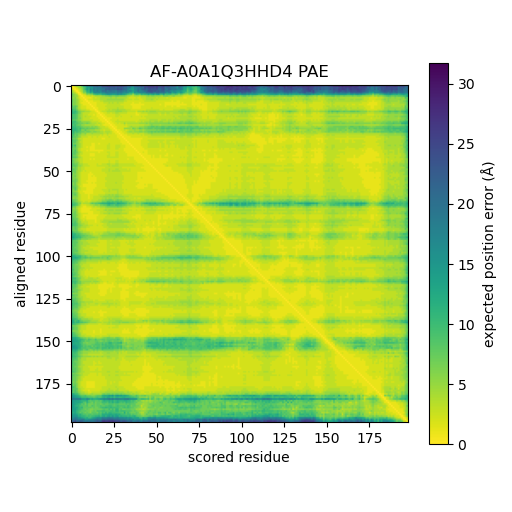 6.299 1.00 76.56 190 PHE A O 1
ATOM 1484 N N . GLN A 1 191 ? 13.449 2.631 7.991 1.00 78.88 191 GLN A N 1
ATOM 1485 C CA . GLN A 1 191 ? 14.033 3.963 8.186 1.00 78.88 191 GLN A CA 1
ATOM 1486 C C . GLN A 1 191 ? 14.906 4.386 6.998 1.00 78.88 191 GLN A C 1
ATOM 1488 O O . GLN A 1 191 ? 14.793 5.526 6.537 1.00 78.88 191 GLN A O 1
ATOM 1493 N N . GLU A 1 192 ? 15.737 3.483 6.472 1.00 79.00 192 GLU A N 1
ATOM 1494 C CA . GLU A 1 192 ? 16.564 3.746 5.287 1.00 79.00 192 GLU A CA 1
ATOM 1495 C C . GLU A 1 192 ? 15.701 4.129 4.077 1.00 79.00 192 GLU A C 1
ATOM 1497 O O . GLU A 1 192 ? 15.926 5.186 3.470 1.00 79.00 192 GLU A O 1
ATOM 1502 N N . TRP A 1 193 ? 14.646 3.353 3.809 1.00 80.31 193 TRP A N 1
ATOM 1503 C CA . TRP A 1 193 ? 13.690 3.598 2.728 1.00 80.31 193 TRP A CA 1
ATOM 1504 C C . TRP A 1 193 ? 13.009 4.977 2.826 1.00 80.31 193 TRP A C 1
ATOM 1506 O O . TRP A 1 193 ? 12.969 5.734 1.845 1.00 80.31 193 TRP A O 1
ATOM 1516 N N . LEU A 1 194 ? 12.520 5.358 4.016 1.00 74.31 194 LEU A N 1
ATOM 1517 C CA . LEU A 1 194 ? 11.890 6.669 4.239 1.00 74.31 194 LEU A CA 1
ATOM 1518 C C . LEU A 1 194 ? 12.867 7.834 4.084 1.00 74.31 194 LEU A C 1
ATOM 1520 O O . LEU A 1 194 ? 12.482 8.900 3.601 1.00 74.31 194 LEU A O 1
ATOM 1524 N N . SER A 1 195 ? 14.130 7.634 4.462 1.00 73.31 195 SER A N 1
ATOM 1525 C CA . SER A 1 195 ? 15.174 8.648 4.308 1.00 73.31 195 SER A CA 1
ATOM 1526 C C . SER A 1 195 ? 15.617 8.853 2.852 1.00 73.31 195 SER A C 1
ATOM 1528 O O . SER A 1 195 ? 16.371 9.787 2.574 1.00 73.31 195 SER A O 1
ATOM 1530 N N . GLY A 1 196 ? 15.143 8.005 1.927 1.00 66.50 196 GLY A N 1
ATOM 1531 C CA . GLY A 1 196 ? 15.513 8.035 0.512 1.00 66.50 196 GLY A CA 1
ATOM 1532 C C . GLY A 1 196 ? 16.963 7.622 0.257 1.00 66.50 196 GLY A C 1
ATOM 1533 O O . GLY A 1 196 ? 17.548 8.084 -0.718 1.00 66.50 196 GLY A O 1
ATOM 1534 N N . ARG A 1 197 ? 17.553 6.824 1.158 1.00 54.88 197 ARG A N 1
ATOM 1535 C CA . ARG A 1 197 ? 18.945 6.347 1.073 1.00 54.88 197 ARG A CA 1
ATOM 1536 C C . ARG A 1 197 ? 19.073 4.904 0.565 1.00 54.88 197 ARG A C 1
ATOM 1538 O O . ARG A 1 197 ? 20.187 4.391 0.566 1.00 54.88 197 ARG A O 1
ATOM 1545 N N . SER A 1 198 ? 17.956 4.286 0.175 1.00 50.81 198 SER A N 1
ATOM 1546 C CA . SER A 1 198 ? 17.883 3.002 -0.534 1.00 50.81 198 SER A CA 1
ATOM 1547 C C . SER A 1 198 ? 18.268 3.170 -2.000 1.00 50.81 198 SER A C 1
ATOM 1549 O O . SER A 1 198 ? 17.668 4.077 -2.630 1.00 50.81 198 SER A O 1
#

Secondary structure (DSSP, 8-state):
--GGG--BSSSEEES--PPBPTT---TTS-EEEE-GGGTTSEEEEEGGGHHHHHHHHHHHHHHHHHHEETTEES--EEE-S-SSTTTT----HHHHHHHH-TTSEEESEEEETT-SSPBTTEEEEE-TTS-EEEEEEETTEEEEEEEE--TT--S-HHHHHHHHHHHHHTTEEEEETTTTEEE-S-HHHHHHHHTT--

Nearest PDB structures (foldseek):
  1bns-assembly3_C  TM=4.682E-01  e=1.701E+00  Bacillus amyloliquefaciens
  1bne-assembly3_C  TM=4.428E-01  e=1.701E+00  Bacillus amyloliquefaciens
  1bsd-assembly3_C  TM=4.658E-01  e=2.619E+00  Bacillus amyloliquefaciens
  3hk2-assembly1_A  TM=3.027E-01  e=3.566E+00  Thermus thermophilus HB27
  7wmk-assembly1_A  TM=4.052E-01  e=6.608E+00  Devosia albogilva

Solvent-accessible surface area (backbone atoms only — not comparable to full-atom values): 10852 Å² total; per-residue (Å²): 134,61,80,90,72,65,55,38,82,51,38,48,35,55,64,76,75,83,57,66,34,85,94,44,68,41,86,97,56,56,56,48,75,35,55,72,74,58,46,70,39,27,28,46,28,25,56,89,44,46,72,39,50,54,53,48,36,53,51,29,47,48,27,59,75,73,25,58,50,92,92,25,13,79,48,67,37,69,47,68,74,68,83,52,35,33,55,98,48,91,46,38,62,67,58,51,47,65,69,65,41,88,75,41,46,72,38,79,12,26,26,43,68,99,52,62,31,29,35,52,49,29,37,26,36,34,36,84,54,52,47,27,42,32,36,30,43,57,96,73,28,42,46,41,48,25,53,48,72,60,90,86,70,58,85,39,68,65,60,46,38,52,51,15,55,51,27,47,76,60,46,20,30,41,34,32,58,74,79,55,44,77,36,69,31,42,46,66,55,52,51,37,51,74,70,66,73,109

Radius of gyration: 16.8 Å; Cα contacts (8 Å, |Δi|>4): 384; chains: 1; bounding box: 43×36×50 Å

pLDDT: mean 92.34, std 8.91, range [50.81, 98.75]

Foldseek 3Di:
DDPLPDFAQFQEAALDFFDFDPPAFDPPWFAAEDASRCPQLKFWAAPVLVVLLLVLLVSSVCQVVPADDPNGGSDHYHRDSCPQRLPPFFDFVVNVDVLLDDQKAWTPFYDYPPDGGHGAQKTKIAHPLRKMWIAHDDPRTTRTIGIDDDQPRPPCLPVLQSQLVVSQVRRIWIDNSRVSDIHRSHSVVSVCVNVVND

Sequence (198 aa):
MNPKDILYSLPTLSKDIPGIEEGSTKPGQQVLELHEDDWRQIELVAHTLEASIENELRAVALIHQKHRQSAGFNAIHLRKEVPSPLAGTWLTLDELRKHLGETASWLDGVSFQGVAGLVAGGFAVKQPSGLTLYGLQRGGRVQVLALRSPKGLTGAEGDIRLVAEFATRHQLYLVDWCRVDQFPPTAEYFQEWLSGRS

Mean predicted aligned error: 4.27 Å